Protein AF-A0A7C7BT05-F1 (afdb_monomer)

Sequence (181 aa):
MKNKDEILTQKKILQKQLEDNKLAQQMVDGDVEGARSEIKASLEADYTAKVAELQTKLDNNVLAGDNDYTDRVLDTYLNDLRVKSTYQTDLKASLKHRSTIVRAEDGTKSLLIDGKPATEHFTSWSNSEVAKDYVVAPSSSGGGGQGSGGTGGGDANFEKLNSLTGIAQLDYAYEMKKNQK

Mean predicted aligned error: 13.5 Å

Solvent-accessible surface area (backbone atoms only — not comparable to full-atom values): 10630 Å² total; per-residue (Å²): 130,84,54,72,67,58,54,54,51,50,52,54,52,52,53,50,54,49,52,56,50,51,52,52,51,53,52,51,52,50,55,52,50,50,53,51,51,51,52,50,52,52,50,54,51,52,51,53,52,49,52,54,52,50,50,53,52,49,52,52,50,51,52,51,53,50,53,51,52,51,50,52,53,50,52,50,54,43,55,68,58,37,42,37,73,91,47,44,64,62,51,48,53,56,48,57,76,47,45,46,80,47,73,48,96,87,68,50,76,44,53,23,40,82,87,32,51,45,69,57,42,49,56,57,42,63,72,33,78,73,34,59,81,45,34,57,73,78,84,80,84,74,83,82,92,78,95,70,94,70,84,85,64,76,88,63,70,58,74,71,60,71,52,54,64,59,60,56,51,48,53,57,60,50,56,59,59,63,79,72,114

Secondary structure (DSSP, 8-state):
---HHHHHHHHHHHHHHHHHHHHHHHHHHHHHHHHHHHHHHHHHHHHHHHHHHHHHHHHHHHHHHHHHHHHHHHHHHHHHTTB-HHHHHHHHHHHHHTEEEEE-TTS-EEEEETTEEHHHHHHHHHTSTTHHHHBPPP---S---------------GGGTS-THHHHHHHHHHHHHHTT-

pLDDT: mean 80.59, std 20.07, range [34.5, 96.56]

Radius of gyration: 37.85 Å; Cα contacts (8 Å, |Δi|>4): 73; chains: 1; bounding box: 83×30×122 Å

Structure (mmCIF, N/CA/C/O backbone):
data_AF-A0A7C7BT05-F1
#
_entry.id   AF-A0A7C7BT05-F1
#
loop_
_atom_site.group_PDB
_atom_site.id
_atom_site.type_symbol
_atom_site.label_atom_id
_atom_site.label_alt_id
_atom_site.label_comp_id
_atom_site.label_asym_id
_atom_site.label_entity_id
_atom_site.label_seq_id
_atom_site.pdbx_PDB_ins_code
_atom_site.Cartn_x
_atom_site.Cartn_y
_atom_site.Cartn_z
_atom_site.occupancy
_atom_site.B_iso_or_equiv
_atom_site.auth_seq_id
_atom_site.auth_comp_id
_atom_site.auth_asym_id
_atom_site.auth_atom_id
_atom_site.pdbx_PDB_model_num
ATOM 1 N N . MET A 1 1 ? -35.40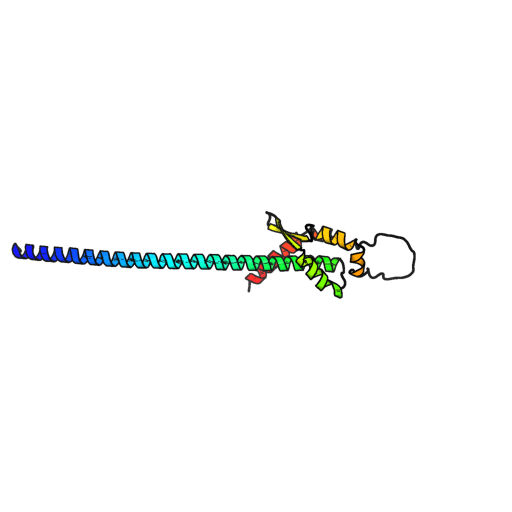4 -5.461 80.756 1.00 59.94 1 MET A N 1
ATOM 2 C CA . MET A 1 1 ? -36.059 -5.875 79.493 1.00 59.94 1 MET A CA 1
ATOM 3 C C . MET A 1 1 ? -36.590 -4.616 78.826 1.00 59.94 1 MET A C 1
ATOM 5 O O . MET A 1 1 ? -37.238 -3.849 79.523 1.00 59.94 1 MET A O 1
ATOM 9 N N . LYS A 1 2 ? -36.268 -4.358 77.549 1.00 66.50 2 LYS A N 1
ATOM 10 C CA . LYS A 1 2 ? -36.845 -3.216 76.808 1.00 66.50 2 LYS A CA 1
ATOM 11 C C . LYS A 1 2 ? -38.370 -3.355 76.755 1.00 66.50 2 LYS A C 1
ATOM 13 O O . LYS A 1 2 ? -38.859 -4.478 76.613 1.00 66.50 2 LYS A O 1
ATOM 18 N N . ASN A 1 3 ? -39.104 -2.249 76.871 1.00 85.62 3 ASN A N 1
ATOM 19 C CA . ASN A 1 3 ? -40.566 -2.283 76.782 1.00 85.62 3 ASN A CA 1
ATOM 20 C C . ASN A 1 3 ? -40.989 -2.564 75.323 1.00 85.62 3 ASN A C 1
ATOM 22 O O . ASN A 1 3 ? -40.295 -2.197 74.374 1.00 85.62 3 ASN A O 1
ATOM 26 N N . LYS A 1 4 ? -42.129 -3.229 75.128 1.00 88.31 4 LYS A N 1
ATOM 27 C CA . LYS A 1 4 ? -42.678 -3.625 73.822 1.00 88.31 4 LYS A CA 1
ATOM 28 C C . LYS A 1 4 ? -42.779 -2.446 72.842 1.00 88.31 4 LYS A C 1
ATOM 30 O O . LYS A 1 4 ? -42.509 -2.618 71.653 1.00 88.31 4 LYS A O 1
ATOM 35 N N . ASP A 1 5 ? -43.086 -1.255 73.346 1.00 90.44 5 ASP A N 1
ATOM 36 C CA . ASP A 1 5 ? -43.203 -0.035 72.540 1.00 90.44 5 ASP A CA 1
ATOM 37 C C . ASP A 1 5 ? -41.847 0.474 72.024 1.00 90.44 5 ASP A C 1
ATOM 39 O O . ASP A 1 5 ? -41.744 0.938 70.884 1.00 90.44 5 ASP A O 1
ATOM 43 N N . GLU A 1 6 ? -40.771 0.313 72.799 1.00 90.19 6 GLU A N 1
ATOM 44 C CA . GLU A 1 6 ? -39.408 0.640 72.357 1.00 90.19 6 GLU A CA 1
ATOM 45 C C . GLU A 1 6 ? -38.940 -0.320 71.263 1.00 90.19 6 GLU A C 1
ATOM 47 O O . GLU A 1 6 ? -38.308 0.099 70.293 1.00 90.19 6 GLU A O 1
ATOM 52 N N . ILE A 1 7 ? -39.283 -1.607 71.394 1.00 92.19 7 ILE A N 1
ATOM 53 C CA . ILE A 1 7 ? -38.982 -2.632 70.386 1.00 92.19 7 ILE A CA 1
ATOM 54 C C . ILE A 1 7 ? -39.725 -2.320 69.083 1.00 92.19 7 ILE A C 1
ATOM 56 O O . ILE A 1 7 ? -39.136 -2.384 68.003 1.00 92.19 7 ILE A O 1
ATOM 60 N N . LEU A 1 8 ? -41.003 -1.938 69.166 1.00 93.12 8 LEU A N 1
ATOM 61 C CA . LEU A 1 8 ? -41.793 -1.566 67.993 1.00 93.12 8 LEU A CA 1
ATOM 62 C C . LEU A 1 8 ? -41.249 -0.301 67.315 1.00 93.12 8 LEU A C 1
ATOM 64 O O . LEU A 1 8 ? -41.193 -0.234 66.086 1.00 93.12 8 LEU A O 1
ATOM 68 N N . THR A 1 9 ? -40.810 0.677 68.105 1.00 94.19 9 THR A N 1
ATOM 69 C CA . THR A 1 9 ? -40.203 1.916 67.600 1.00 94.19 9 THR A CA 1
ATOM 70 C C . THR A 1 9 ? -38.870 1.636 66.903 1.00 94.19 9 THR A C 1
ATOM 72 O O . THR A 1 9 ? -38.674 2.064 65.767 1.00 94.19 9 THR A O 1
ATOM 75 N N . GLN A 1 10 ? -37.991 0.837 67.516 1.00 93.88 10 GLN A N 1
ATOM 76 C CA . GLN A 1 10 ? -36.726 0.407 66.904 1.00 93.88 10 GLN A CA 1
ATOM 77 C C . GLN A 1 10 ? -36.959 -0.372 65.607 1.00 93.88 10 GLN A C 1
ATOM 79 O O . GLN A 1 10 ? -36.278 -0.120 64.616 1.00 93.88 10 GLN A O 1
ATOM 84 N N . LYS A 1 11 ? -37.963 -1.258 65.569 1.00 95.00 11 LYS A N 1
ATOM 85 C CA . LYS A 1 11 ? -38.325 -1.996 64.352 1.00 95.00 11 LYS A CA 1
ATOM 86 C C . LYS A 1 11 ? -38.710 -1.057 63.207 1.00 95.00 11 LYS A C 1
ATOM 88 O O . LYS A 1 11 ? -38.239 -1.258 62.094 1.00 95.00 11 LYS A O 1
ATOM 93 N N . LYS A 1 12 ? -39.525 -0.029 63.467 1.00 95.44 12 LYS A N 1
ATOM 94 C CA . LYS A 1 12 ? -39.922 0.953 62.442 1.00 95.44 12 LYS A CA 1
ATOM 95 C C . LYS A 1 12 ? -38.733 1.769 61.930 1.00 95.44 12 LYS A C 1
ATOM 97 O O . LYS A 1 12 ? -38.631 1.993 60.729 1.00 95.44 12 LYS A O 1
ATOM 102 N N . ILE A 1 13 ? -37.828 2.177 62.823 1.00 95.62 13 ILE A N 1
ATOM 103 C CA . ILE A 1 13 ? -36.604 2.904 62.448 1.00 95.62 13 ILE A CA 1
ATOM 104 C C . ILE A 1 13 ? -35.718 2.030 61.557 1.00 95.62 13 ILE A C 1
ATOM 106 O O . ILE A 1 13 ? -35.318 2.471 60.485 1.00 95.62 13 ILE A O 1
ATOM 110 N N . LEU A 1 14 ? -35.473 0.780 61.959 1.00 94.69 14 LEU A N 1
ATOM 111 C CA . LEU A 1 14 ? -34.662 -0.162 61.185 1.00 94.69 14 LEU A CA 1
ATOM 112 C C . LEU A 1 14 ? -35.288 -0.481 59.823 1.00 94.69 14 LEU A C 1
ATOM 114 O O . LEU A 1 14 ? -34.574 -0.563 58.831 1.00 94.69 14 LEU A O 1
ATOM 118 N N . GLN A 1 15 ? -36.615 -0.627 59.751 1.00 94.88 15 GLN A N 1
ATOM 119 C CA . GLN A 1 15 ? -37.319 -0.818 58.480 1.00 94.88 15 GLN A CA 1
ATOM 120 C C . GLN A 1 15 ? -37.147 0.383 57.552 1.00 94.88 15 GLN A C 1
ATOM 122 O O . GLN A 1 15 ? -36.868 0.195 56.375 1.00 94.88 15 GLN A O 1
ATOM 127 N N . LYS A 1 16 ? -37.258 1.608 58.076 1.00 94.88 16 LYS A N 1
ATOM 128 C CA . LYS A 1 16 ? -37.025 2.815 57.280 1.00 94.88 16 LYS A CA 1
ATOM 129 C C . LYS A 1 16 ? -35.577 2.891 56.782 1.00 94.88 16 LYS A C 1
ATOM 131 O O . LYS A 1 16 ? -35.358 3.097 55.598 1.00 94.88 16 LYS A O 1
ATOM 136 N N . GLN A 1 17 ? -34.605 2.652 57.665 1.00 94.19 17 GLN A N 1
ATOM 137 C CA . GLN A 1 17 ? -33.183 2.629 57.302 1.00 94.19 17 GLN A CA 1
ATOM 138 C C . GLN A 1 17 ? -32.869 1.577 56.233 1.00 94.19 17 GLN A C 1
ATOM 140 O O . GLN A 1 17 ? -32.034 1.819 55.367 1.00 94.19 17 GLN A O 1
ATOM 145 N N . LEU A 1 18 ? -33.535 0.419 56.280 1.00 94.12 18 LEU A N 1
ATOM 146 C CA . LEU A 1 18 ? -33.381 -0.617 55.264 1.00 94.12 18 LEU A CA 1
ATOM 147 C C . LEU A 1 18 ? -33.827 -0.117 53.884 1.00 94.12 18 LEU A C 1
ATOM 149 O O . LEU A 1 18 ? -33.103 -0.329 52.914 1.00 94.12 18 LEU A O 1
ATOM 153 N N . GLU A 1 19 ? -34.971 0.567 53.795 1.00 94.44 19 GLU A N 1
ATOM 154 C CA . GLU A 1 19 ? -35.489 1.013 52.496 1.00 94.44 19 GLU A CA 1
ATOM 155 C C . GLU A 1 19 ? -34.739 2.227 51.954 1.00 94.44 19 GLU A C 1
ATOM 157 O O . GLU A 1 19 ? -34.459 2.269 50.757 1.00 94.44 19 GLU A O 1
ATOM 162 N N . ASP A 1 20 ? -34.317 3.144 52.828 1.00 92.69 20 ASP A N 1
ATOM 163 C CA . ASP A 1 20 ? -33.440 4.256 52.452 1.00 92.69 20 ASP A CA 1
ATOM 164 C C . ASP A 1 20 ? -32.097 3.723 51.899 1.00 92.69 20 ASP A C 1
ATOM 166 O O . ASP A 1 20 ? -31.622 4.186 50.861 1.00 92.69 20 ASP A O 1
ATOM 170 N N . ASN A 1 21 ? -31.521 2.684 52.521 1.00 91.81 21 ASN A N 1
ATOM 171 C CA . ASN A 1 21 ? -30.300 2.036 52.026 1.00 91.81 21 ASN A CA 1
ATOM 172 C C . ASN A 1 21 ? -30.507 1.306 50.692 1.00 91.81 21 ASN A C 1
ATOM 174 O O . ASN A 1 21 ? -29.628 1.361 49.834 1.00 91.81 21 ASN A O 1
ATOM 178 N N . LYS A 1 22 ? -31.647 0.631 50.485 1.00 93.62 22 LYS A N 1
ATOM 179 C CA . LYS A 1 22 ? -31.949 -0.006 49.190 1.00 93.62 22 LYS A CA 1
ATOM 180 C C . LYS A 1 22 ? -32.067 1.025 48.072 1.00 93.62 22 LYS A C 1
ATOM 182 O O . LYS A 1 22 ? -31.551 0.785 46.986 1.00 93.62 22 LYS A O 1
ATOM 187 N N . LEU A 1 23 ? -32.724 2.155 48.337 1.00 90.25 23 LEU A N 1
ATOM 188 C CA . LEU A 1 23 ? -32.858 3.233 47.361 1.00 90.25 23 LEU A CA 1
ATOM 189 C C . LEU A 1 23 ? -31.489 3.833 47.016 1.00 90.25 23 LEU A C 1
ATOM 191 O O . LEU A 1 23 ? -31.173 3.996 45.841 1.00 90.25 23 LEU A O 1
ATOM 195 N N . ALA A 1 24 ? -30.652 4.090 48.026 1.00 89.31 24 ALA A N 1
ATOM 196 C CA . ALA A 1 24 ? -29.288 4.568 47.815 1.00 89.31 24 ALA A CA 1
ATOM 197 C C . ALA A 1 24 ? -28.449 3.576 46.988 1.00 89.31 24 ALA A C 1
ATOM 199 O O . ALA A 1 24 ? -27.753 3.992 46.066 1.00 89.31 24 ALA A O 1
ATOM 200 N N . GLN A 1 25 ? -28.557 2.270 47.260 1.00 88.44 25 GLN A N 1
ATOM 201 C CA . GLN A 1 25 ? -27.865 1.231 46.491 1.00 88.44 25 GLN A CA 1
ATOM 202 C C . GLN A 1 25 ? -28.314 1.213 45.022 1.00 88.44 25 GLN A C 1
ATOM 204 O O . GLN A 1 25 ? -27.475 1.175 44.132 1.00 88.44 25 GLN A O 1
ATOM 209 N N . GLN A 1 26 ? -29.622 1.312 44.759 1.00 88.38 26 GLN A N 1
ATOM 210 C CA . GLN A 1 26 ? -30.161 1.355 43.394 1.00 88.38 26 GLN A CA 1
ATOM 211 C C . GLN A 1 26 ? -29.675 2.573 42.602 1.00 88.38 26 GLN A C 1
ATOM 213 O O . GLN A 1 26 ? -29.395 2.452 41.411 1.00 88.38 26 GLN A O 1
ATOM 218 N N . MET A 1 27 ? -29.568 3.738 43.249 1.00 86.44 27 MET A N 1
ATOM 219 C CA . MET A 1 27 ? -29.021 4.939 42.612 1.00 86.44 27 MET A CA 1
ATOM 220 C C . MET A 1 27 ? -27.540 4.759 42.262 1.00 86.44 27 MET A C 1
ATOM 222 O O . MET A 1 27 ? -27.148 5.026 41.131 1.00 86.44 27 MET A O 1
ATOM 226 N N . VAL A 1 28 ? -26.743 4.234 43.200 1.00 89.94 28 VAL A N 1
ATOM 227 C CA . VAL A 1 28 ? -25.315 3.955 42.974 1.00 89.94 28 VAL A CA 1
ATOM 228 C C . VAL A 1 28 ? -25.117 2.952 41.837 1.00 89.94 28 VAL A C 1
ATOM 230 O O . VAL A 1 28 ? -24.275 3.174 40.971 1.00 89.94 28 VAL A O 1
ATOM 233 N N . ASP A 1 29 ? -25.894 1.870 41.805 1.00 90.06 29 ASP A N 1
ATOM 234 C CA . ASP A 1 29 ? -25.789 0.855 40.753 1.00 90.06 29 ASP A CA 1
ATOM 235 C C . ASP A 1 29 ? -26.142 1.442 39.370 1.00 90.06 29 ASP A C 1
ATOM 237 O O . ASP A 1 29 ? -25.480 1.130 38.379 1.00 90.06 29 ASP A O 1
ATOM 241 N N . GLY A 1 30 ? -27.134 2.340 39.305 1.00 90.19 30 GLY A N 1
ATOM 242 C CA . GLY A 1 30 ? -27.495 3.067 38.086 1.00 90.19 30 GLY A CA 1
ATOM 243 C C . GLY A 1 30 ? -26.383 3.991 37.580 1.00 90.19 30 GLY A C 1
ATOM 244 O O . GLY A 1 30 ? -26.050 3.952 36.395 1.00 90.19 30 GLY A O 1
ATOM 245 N N . ASP A 1 31 ? -25.766 4.769 38.473 1.00 91.75 31 ASP A N 1
ATOM 246 C CA . ASP A 1 31 ? -24.648 5.660 38.131 1.00 91.75 31 ASP A CA 1
ATOM 247 C C . ASP A 1 31 ? -23.421 4.866 37.650 1.00 91.75 31 ASP A C 1
ATOM 249 O O . ASP A 1 31 ? -22.759 5.244 36.679 1.00 91.75 31 ASP A O 1
ATOM 253 N N . VAL A 1 32 ? -23.133 3.728 38.294 1.00 91.06 32 VAL A N 1
ATOM 254 C CA . VAL A 1 32 ? -22.039 2.829 37.896 1.00 91.06 32 VAL A CA 1
ATOM 255 C C . VAL A 1 32 ? -22.290 2.235 36.513 1.00 91.06 32 VAL A C 1
ATOM 257 O O . VAL A 1 32 ? -21.359 2.167 35.708 1.00 91.06 32 VAL A O 1
ATOM 260 N N . GLU A 1 33 ? -23.517 1.807 36.216 1.00 92.88 33 GLU A N 1
ATOM 261 C CA . GLU A 1 33 ? -23.851 1.244 34.907 1.00 92.88 33 GLU A CA 1
ATOM 262 C C . GLU A 1 33 ? -23.799 2.310 33.801 1.00 92.88 33 GLU A C 1
ATOM 264 O O . GLU A 1 33 ? -23.263 2.051 32.722 1.00 92.88 33 GLU A O 1
ATOM 269 N N . GLY A 1 34 ? -24.252 3.536 34.090 1.00 92.00 34 GLY A N 1
ATOM 270 C CA . GLY A 1 34 ? -24.102 4.685 33.194 1.00 92.00 34 GLY A CA 1
ATOM 271 C C . GLY A 1 34 ? -22.635 4.967 32.862 1.00 92.00 34 GLY A C 1
ATOM 272 O O . GLY A 1 34 ? -22.251 4.958 31.690 1.00 92.00 34 GLY A O 1
ATOM 273 N N . ALA A 1 35 ? -21.786 5.095 33.886 1.00 91.88 35 ALA A N 1
ATOM 274 C CA . ALA A 1 35 ? -20.351 5.312 33.709 1.00 91.88 35 ALA A CA 1
ATOM 275 C C . ALA A 1 35 ? -19.670 4.162 32.941 1.00 91.88 35 ALA A C 1
ATOM 277 O O . ALA A 1 35 ? -18.810 4.398 32.091 1.00 91.88 35 ALA A O 1
ATOM 278 N N . ARG A 1 36 ? -20.065 2.904 33.190 1.00 91.38 36 ARG A N 1
ATOM 279 C CA . ARG A 1 36 ? -19.568 1.739 32.435 1.00 91.38 36 ARG A CA 1
ATOM 280 C C . ARG A 1 36 ? -19.953 1.806 30.962 1.00 91.38 36 ARG A C 1
ATOM 282 O O . ARG A 1 36 ? -19.110 1.521 30.110 1.00 91.38 36 ARG A O 1
ATOM 289 N N . SER A 1 37 ? -21.195 2.179 30.662 1.00 93.69 37 SER A N 1
ATOM 290 C CA . SER A 1 37 ? -21.673 2.334 29.288 1.00 93.69 37 SER A CA 1
ATOM 291 C C . SER A 1 37 ? -20.908 3.436 28.550 1.00 93.69 37 SER A C 1
ATOM 293 O O . SER A 1 37 ? -20.492 3.230 27.411 1.00 93.69 37 SER A O 1
ATOM 295 N N . GLU A 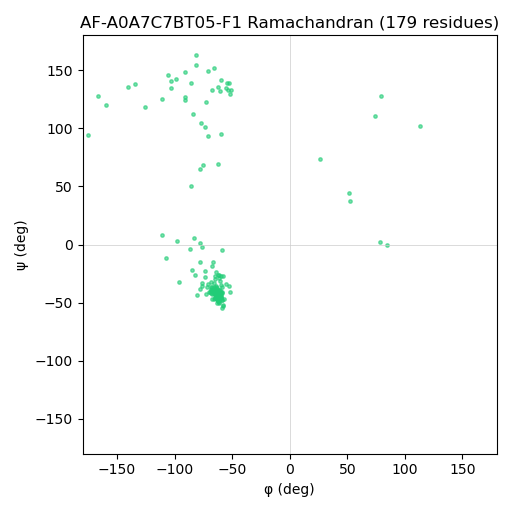1 38 ? -20.669 4.578 29.197 1.00 94.50 38 GLU A N 1
ATOM 296 C CA . GLU A 1 38 ? -19.901 5.690 28.623 1.00 94.50 38 GLU A CA 1
ATOM 297 C C . GLU A 1 38 ? -18.439 5.313 28.362 1.00 94.50 38 GLU A C 1
ATOM 299 O O . GLU A 1 38 ? -17.931 5.543 27.264 1.00 94.50 38 GLU A O 1
ATOM 304 N N . ILE A 1 39 ? -17.774 4.663 29.326 1.00 93.56 39 ILE A N 1
ATOM 305 C CA . ILE A 1 39 ? -16.397 4.175 29.160 1.00 93.56 39 ILE A CA 1
ATOM 306 C C . ILE A 1 39 ? -16.317 3.185 27.998 1.00 93.56 39 ILE A C 1
ATOM 308 O O . ILE A 1 39 ? -15.402 3.269 27.181 1.00 93.56 39 ILE A O 1
ATOM 312 N N . LYS A 1 40 ? -17.274 2.256 27.900 1.00 94.69 40 LYS A N 1
ATOM 313 C CA . LYS A 1 40 ? -17.308 1.277 26.812 1.00 94.69 40 LYS A CA 1
ATOM 314 C C . LYS A 1 40 ? -17.481 1.957 25.453 1.00 94.69 40 LYS A C 1
ATOM 316 O O . LYS A 1 40 ? -16.727 1.649 24.534 1.00 94.69 40 LYS A O 1
ATOM 321 N N . ALA A 1 41 ? -18.417 2.898 25.338 1.00 94.31 41 ALA A N 1
ATOM 322 C CA . ALA A 1 41 ? -18.644 3.640 24.101 1.00 94.31 41 ALA A CA 1
ATOM 323 C C . ALA A 1 41 ? -17.414 4.470 23.694 1.00 94.31 41 ALA A C 1
ATOM 325 O O . ALA A 1 41 ? -17.020 4.451 22.529 1.00 94.31 41 ALA A O 1
ATOM 326 N N . SER A 1 42 ? -16.771 5.145 24.653 1.00 93.19 42 SER A N 1
ATOM 327 C CA . SER A 1 42 ? -15.524 5.882 24.411 1.00 93.19 42 SER A CA 1
ATOM 328 C C . SER A 1 42 ? -14.412 4.954 23.927 1.00 93.19 42 SER A C 1
ATOM 330 O O . SER A 1 42 ? -13.728 5.265 22.957 1.00 93.19 42 SER A O 1
ATOM 332 N N . LEU A 1 43 ? -14.253 3.796 24.568 1.00 94.38 43 LEU A N 1
ATOM 333 C CA . LEU A 1 43 ? -13.216 2.832 24.222 1.00 94.38 43 LEU A CA 1
ATOM 334 C C . LEU A 1 43 ? -13.426 2.250 22.814 1.00 94.38 43 LEU A C 1
ATOM 336 O O . LEU A 1 43 ? -12.476 2.131 22.043 1.00 94.38 43 LEU A O 1
ATOM 340 N N . GLU A 1 44 ? -14.665 1.911 22.451 1.00 94.75 44 GLU A N 1
ATOM 341 C CA . GLU A 1 44 ? -15.012 1.425 21.109 1.00 94.75 44 GLU A CA 1
ATOM 342 C C . GLU A 1 44 ? -14.768 2.490 20.028 1.00 94.75 44 GLU A C 1
ATOM 344 O O . GLU A 1 44 ? -14.240 2.172 18.954 1.00 94.75 44 GLU A O 1
ATOM 349 N N . ALA A 1 45 ? -15.092 3.754 20.315 1.00 94.56 45 ALA A N 1
ATOM 350 C CA . ALA A 1 45 ? -14.811 4.872 19.420 1.00 94.56 45 ALA A CA 1
ATOM 351 C C . ALA A 1 45 ? -13.298 5.059 19.206 1.00 94.56 45 ALA A C 1
ATOM 353 O O . ALA A 1 45 ? -12.851 5.156 18.059 1.00 94.56 45 ALA A O 1
ATOM 354 N N . ASP A 1 46 ? -12.507 5.022 20.281 1.00 94.06 46 ASP A N 1
ATOM 355 C CA . ASP A 1 46 ? -11.049 5.155 20.227 1.00 94.06 46 ASP A CA 1
ATOM 356 C C . ASP A 1 46 ? -10.396 4.019 19.430 1.00 94.06 46 ASP A C 1
ATOM 358 O O . ASP A 1 46 ? -9.543 4.265 18.571 1.00 94.06 46 ASP A O 1
ATOM 362 N N . TYR A 1 47 ? -10.819 2.768 19.649 1.00 94.00 47 TYR A N 1
ATOM 363 C CA . TYR A 1 47 ? -10.311 1.630 18.877 1.00 94.00 47 TYR A CA 1
ATOM 364 C C . TYR A 1 47 ? -10.663 1.739 17.397 1.00 94.00 47 TYR A C 1
ATOM 366 O O . TYR A 1 47 ? -9.804 1.506 16.544 1.00 94.00 47 TYR A O 1
ATOM 374 N N . THR A 1 48 ? -11.896 2.131 17.082 1.00 95.19 48 THR A N 1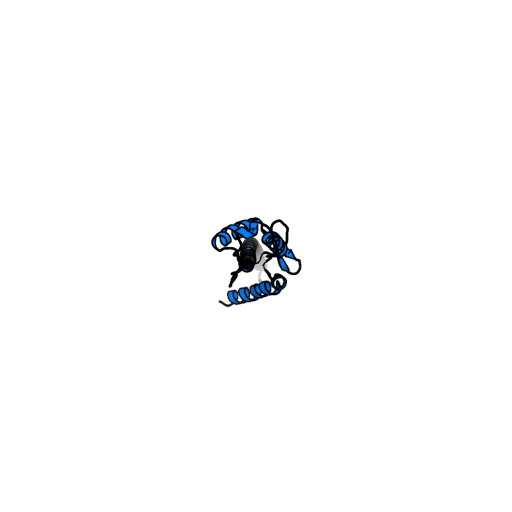
ATOM 375 C CA . THR A 1 48 ? -12.342 2.301 15.694 1.00 95.19 48 THR A CA 1
ATOM 376 C C . THR A 1 48 ? -11.525 3.384 14.990 1.00 95.19 48 THR A C 1
ATOM 378 O O . THR A 1 48 ? -11.016 3.162 13.888 1.00 95.19 48 THR A O 1
ATOM 381 N N . ALA A 1 49 ? -11.319 4.526 15.651 1.00 95.19 49 ALA A N 1
ATOM 382 C CA . ALA A 1 49 ? -10.479 5.601 15.138 1.00 95.19 49 ALA A CA 1
ATOM 383 C C . ALA A 1 49 ? -9.029 5.136 14.937 1.00 95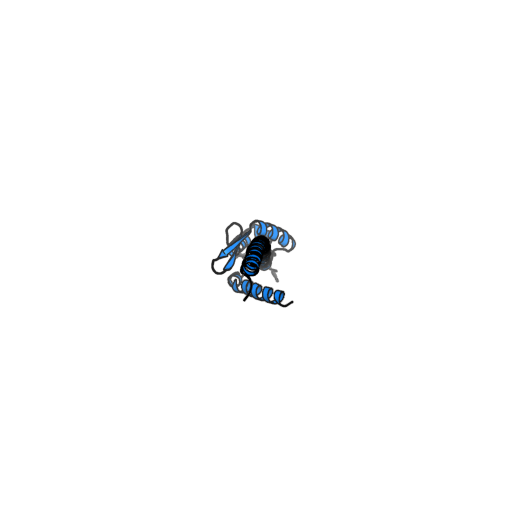.19 49 ALA A C 1
ATOM 385 O O . ALA A 1 49 ? -8.419 5.423 13.903 1.00 95.19 49 ALA A O 1
ATOM 386 N N . LYS A 1 50 ? -8.483 4.362 15.884 1.00 94.56 50 LYS A N 1
ATOM 387 C CA . LYS A 1 50 ? -7.102 3.884 15.800 1.00 94.56 50 LYS A CA 1
ATOM 388 C C . LYS A 1 50 ? -6.886 2.889 14.666 1.00 94.56 50 LYS A C 1
ATOM 390 O O . LYS A 1 50 ? -5.866 2.957 13.984 1.00 94.56 50 LYS A O 1
ATOM 395 N N . VAL A 1 51 ? -7.837 1.985 14.446 1.00 95.62 51 VAL A N 1
ATOM 396 C CA . VAL A 1 51 ? -7.803 1.027 13.333 1.00 95.62 51 VAL A CA 1
ATOM 397 C C . VAL A 1 51 ? -7.827 1.769 11.997 1.00 95.62 51 VAL A C 1
ATOM 399 O O . VAL A 1 51 ? -6.999 1.484 11.135 1.00 95.62 51 VAL A O 1
ATOM 402 N N . ALA A 1 52 ? -8.698 2.770 11.844 1.00 95.75 52 ALA A N 1
ATOM 403 C CA . ALA A 1 52 ? -8.764 3.582 10.628 1.00 95.75 52 ALA A CA 1
ATOM 404 C C . ALA A 1 52 ? -7.461 4.365 10.368 1.00 95.75 52 ALA A C 1
ATOM 406 O O . ALA A 1 52 ? -6.965 4.412 9.237 1.00 95.75 52 ALA A O 1
ATOM 407 N N . GLU A 1 53 ? -6.866 4.941 11.417 1.00 95.94 53 GLU A N 1
ATOM 408 C CA . GLU A 1 53 ? -5.571 5.625 11.337 1.00 95.94 53 GLU A CA 1
ATOM 409 C C . GLU A 1 53 ? -4.455 4.666 10.891 1.00 95.94 53 GLU A C 1
ATOM 411 O O . GLU A 1 53 ? -3.671 4.988 9.996 1.00 95.94 53 GLU A O 1
ATOM 416 N N . LEU A 1 54 ? -4.376 3.483 11.508 1.00 94.38 54 LEU A N 1
ATOM 417 C CA . LEU A 1 54 ? -3.357 2.484 11.191 1.00 94.38 54 LEU A CA 1
ATOM 418 C C . LEU A 1 54 ? -3.522 1.926 9.778 1.00 94.38 54 LEU A C 1
ATOM 420 O O . LEU A 1 54 ? -2.516 1.764 9.091 1.00 94.38 54 LEU A O 1
ATOM 424 N N . GLN A 1 55 ? -4.756 1.706 9.321 1.00 95.25 55 GLN A N 1
ATOM 425 C CA . GLN A 1 55 ? -5.027 1.289 7.948 1.00 95.25 55 GLN A CA 1
ATOM 426 C C . GLN A 1 55 ? -4.547 2.348 6.950 1.00 95.25 55 GLN A C 1
ATOM 428 O O . GLN A 1 55 ? -3.793 2.037 6.035 1.00 95.25 55 GLN A O 1
ATOM 433 N N . THR A 1 56 ? -4.869 3.620 7.196 1.00 95.81 56 THR A N 1
ATOM 434 C CA . THR A 1 56 ? -4.418 4.734 6.345 1.00 95.81 56 THR A CA 1
ATOM 435 C C . THR A 1 56 ? -2.890 4.827 6.298 1.00 95.81 56 THR A C 1
ATOM 437 O O . THR A 1 56 ? -2.294 5.042 5.243 1.00 95.81 56 THR A O 1
ATOM 440 N N . LYS A 1 57 ? -2.220 4.656 7.445 1.00 92.62 57 LYS A N 1
ATOM 441 C CA . LYS A 1 57 ? -0.751 4.636 7.518 1.00 92.62 57 LYS A CA 1
ATOM 442 C C . LYS A 1 57 ? -0.156 3.454 6.761 1.00 92.62 57 LYS A C 1
ATOM 444 O O . LYS A 1 57 ? 0.849 3.634 6.078 1.00 92.62 57 LYS A O 1
ATOM 449 N N . LEU A 1 58 ? -0.759 2.273 6.879 1.00 92.31 58 LEU A N 1
ATOM 450 C CA . LEU A 1 58 ? -0.334 1.084 6.152 1.00 92.31 58 LEU A CA 1
ATOM 451 C C . LEU A 1 58 ? -0.451 1.307 4.642 1.00 92.31 58 LEU A C 1
ATOM 453 O O . LEU A 1 58 ? 0.536 1.116 3.938 1.00 92.31 58 LEU A O 1
ATOM 457 N N . ASP A 1 59 ? -1.594 1.796 4.167 1.00 92.44 59 ASP A N 1
ATOM 458 C CA . ASP A 1 59 ? -1.837 2.050 2.744 1.00 92.44 59 ASP A CA 1
ATOM 459 C C . ASP A 1 59 ? -0.843 3.079 2.183 1.00 92.44 59 ASP A C 1
ATOM 461 O O . ASP A 1 59 ? -0.223 2.856 1.142 1.00 92.44 59 ASP A O 1
ATOM 465 N N . ASN A 1 60 ? -0.600 4.170 2.917 1.00 93.00 60 ASN A N 1
ATOM 466 C CA . ASN A 1 60 ? 0.387 5.182 2.534 1.00 93.00 60 ASN A CA 1
ATOM 467 C C . ASN A 1 60 ? 1.814 4.621 2.481 1.00 93.00 60 ASN A C 1
ATOM 469 O O . ASN A 1 60 ? 2.561 4.922 1.549 1.00 93.00 60 ASN A O 1
ATOM 473 N N . ASN A 1 61 ? 2.202 3.796 3.456 1.00 89.69 61 ASN A N 1
ATOM 474 C CA . ASN A 1 61 ? 3.521 3.164 3.473 1.00 89.69 61 ASN A CA 1
ATOM 475 C C . ASN A 1 61 ? 3.680 2.157 2.328 1.00 89.69 61 ASN A C 1
ATOM 477 O O . ASN A 1 61 ? 4.739 2.102 1.705 1.00 89.69 61 ASN A O 1
ATOM 481 N N . VAL A 1 62 ? 2.628 1.395 2.015 1.00 89.69 62 VAL A N 1
ATOM 482 C CA . VAL A 1 62 ? 2.610 0.461 0.885 1.00 89.69 62 VAL A CA 1
ATOM 483 C C . VAL A 1 62 ? 2.782 1.216 -0.433 1.00 89.69 62 VAL A C 1
ATOM 485 O O . VAL A 1 62 ? 3.655 0.856 -1.221 1.00 89.69 62 VAL A O 1
ATOM 488 N N . LEU A 1 63 ? 2.026 2.297 -0.646 1.00 90.12 63 LEU A N 1
ATOM 489 C CA . LEU A 1 63 ? 2.146 3.144 -1.837 1.00 90.12 63 LEU A CA 1
ATOM 490 C C . LEU A 1 63 ? 3.532 3.793 -1.954 1.00 90.12 63 LEU A C 1
ATOM 492 O O . LEU A 1 63 ? 4.103 3.844 -3.043 1.00 90.12 63 LEU A O 1
ATOM 496 N N . ALA A 1 64 ? 4.092 4.287 -0.848 1.00 89.56 64 ALA A N 1
ATOM 497 C CA . ALA A 1 64 ? 5.431 4.872 -0.837 1.00 89.56 64 ALA A CA 1
ATOM 498 C C . ALA A 1 64 ? 6.506 3.835 -1.197 1.00 89.56 64 ALA A C 1
ATOM 500 O O . ALA A 1 64 ? 7.340 4.096 -2.063 1.00 89.56 64 ALA A O 1
ATOM 501 N N . GLY A 1 65 ? 6.452 2.645 -0.589 1.00 89.44 65 GLY A N 1
ATOM 502 C CA . GLY A 1 65 ? 7.389 1.559 -0.878 1.00 89.44 65 GLY A CA 1
ATOM 503 C C . GLY A 1 65 ? 7.264 1.018 -2.305 1.00 89.44 65 GLY A C 1
ATOM 504 O O . GLY A 1 65 ? 8.255 0.628 -2.913 1.00 89.44 65 GLY A O 1
ATOM 505 N N . ASP A 1 66 ? 6.061 1.016 -2.870 1.00 91.88 66 ASP A N 1
ATOM 506 C CA . ASP A 1 66 ? 5.818 0.629 -4.259 1.00 91.88 66 ASP A CA 1
ATOM 507 C C . ASP A 1 66 ? 6.367 1.644 -5.265 1.00 91.88 66 ASP A C 1
ATOM 509 O O . ASP A 1 66 ? 6.971 1.266 -6.274 1.00 91.88 66 ASP A O 1
ATOM 513 N N . ASN A 1 67 ? 6.200 2.935 -4.978 1.00 92.19 67 ASN A N 1
ATOM 514 C CA . ASN A 1 67 ? 6.791 3.997 -5.782 1.00 92.19 67 ASN A CA 1
ATOM 515 C C . ASN A 1 67 ? 8.320 3.915 -5.776 1.00 92.19 67 ASN A C 1
ATOM 517 O O . ASN A 1 67 ? 8.924 3.974 -6.844 1.00 92.19 67 ASN A O 1
ATOM 521 N N . ASP A 1 68 ? 8.924 3.724 -4.602 1.00 92.31 68 ASP A N 1
ATOM 522 C CA . ASP A 1 68 ? 10.374 3.575 -4.457 1.00 92.31 68 ASP A CA 1
ATOM 523 C C . ASP A 1 68 ? 10.906 2.321 -5.171 1.00 92.31 68 ASP A C 1
ATOM 525 O O . ASP A 1 68 ? 11.883 2.394 -5.917 1.00 92.31 68 ASP A O 1
ATOM 529 N N . TYR A 1 69 ? 10.232 1.176 -5.014 1.00 92.25 69 TYR A N 1
ATOM 530 C CA . TYR A 1 69 ? 10.584 -0.052 -5.731 1.00 92.25 69 TYR A CA 1
ATOM 531 C C . TYR A 1 69 ? 10.531 0.149 -7.252 1.00 92.25 69 TYR A C 1
ATOM 533 O O . TYR A 1 69 ? 11.476 -0.202 -7.958 1.00 92.25 69 TYR A O 1
ATOM 541 N N . THR A 1 70 ? 9.453 0.755 -7.758 1.00 95.19 70 THR A N 1
ATOM 542 C CA . THR A 1 70 ? 9.305 1.060 -9.189 1.00 95.19 70 THR A CA 1
ATOM 543 C C . THR A 1 70 ? 10.429 1.969 -9.672 1.00 95.19 70 THR A C 1
ATOM 545 O O . THR A 1 70 ? 11.052 1.686 -10.694 1.00 95.19 70 THR A O 1
ATOM 548 N N . ASP A 1 71 ? 10.731 3.031 -8.922 1.00 95.19 71 ASP A N 1
ATOM 549 C CA . ASP A 1 71 ? 11.780 3.981 -9.277 1.00 95.19 71 ASP A CA 1
ATOM 550 C C . ASP A 1 71 ? 13.153 3.302 -9.343 1.00 95.19 71 ASP A C 1
ATOM 552 O O . ASP A 1 71 ? 13.855 3.484 -10.336 1.00 95.19 71 ASP A O 1
ATOM 556 N N . ARG A 1 72 ? 13.498 2.463 -8.357 1.00 93.44 72 ARG A N 1
ATOM 557 C CA . ARG A 1 72 ? 14.762 1.708 -8.336 1.00 93.44 72 ARG A CA 1
ATOM 558 C C . ARG A 1 72 ? 14.881 0.721 -9.490 1.00 93.44 72 ARG A C 1
ATOM 560 O O . ARG A 1 72 ? 15.946 0.629 -10.102 1.00 93.44 72 ARG A O 1
ATOM 567 N N . VAL A 1 73 ? 13.814 -0.017 -9.797 1.00 92.88 73 VAL A N 1
ATOM 568 C CA . VAL A 1 73 ? 13.814 -0.974 -10.912 1.00 92.88 73 VAL A CA 1
ATOM 569 C C . VAL A 1 73 ? 14.023 -0.234 -12.231 1.00 92.88 73 VAL A C 1
ATOM 571 O O . VAL A 1 73 ? 14.924 -0.592 -12.988 1.00 92.88 73 VAL A O 1
ATOM 574 N N . LEU A 1 74 ? 13.253 0.826 -12.489 1.00 95.38 74 LEU A N 1
ATOM 575 C CA . LEU A 1 74 ? 13.387 1.614 -13.714 1.00 95.38 74 LEU A CA 1
ATOM 576 C C . LEU A 1 74 ? 14.770 2.268 -13.823 1.00 95.38 74 LEU A C 1
ATOM 578 O O . LEU A 1 74 ? 15.388 2.173 -14.879 1.00 95.38 74 LEU A O 1
ATOM 582 N N . ASP A 1 75 ? 15.291 2.863 -12.746 1.00 94.50 75 ASP A N 1
ATOM 583 C CA . ASP A 1 75 ? 16.638 3.448 -12.739 1.00 94.50 75 ASP A CA 1
ATOM 584 C C . ASP A 1 75 ? 17.706 2.404 -13.065 1.00 94.50 75 ASP A C 1
ATOM 586 O O . ASP A 1 75 ? 18.621 2.684 -13.837 1.00 94.50 75 ASP A O 1
ATOM 590 N N . THR A 1 76 ? 17.581 1.194 -12.517 1.00 91.12 76 THR A N 1
ATOM 591 C CA . THR A 1 76 ? 18.517 0.096 -12.798 1.00 91.12 76 THR A CA 1
ATOM 592 C C . THR A 1 76 ? 18.540 -0.219 -14.293 1.00 91.12 76 THR A C 1
ATOM 594 O O . THR A 1 76 ? 19.589 -0.119 -14.924 1.00 91.12 76 THR A O 1
ATOM 597 N N . TYR A 1 77 ? 17.379 -0.496 -14.893 1.00 92.12 77 TYR A N 1
ATOM 598 C CA . TYR A 1 77 ? 17.294 -0.843 -16.314 1.00 92.12 77 TYR A CA 1
ATOM 599 C C . TYR A 1 77 ? 17.716 0.298 -17.247 1.00 92.12 77 TYR A C 1
ATOM 601 O O . TYR A 1 77 ? 18.421 0.064 -18.228 1.00 92.12 77 TYR A O 1
ATOM 609 N N . LEU A 1 78 ? 17.306 1.537 -16.960 1.00 93.31 78 LEU A N 1
ATOM 610 C CA . LEU A 1 78 ? 17.656 2.697 -17.785 1.00 93.31 78 LEU A CA 1
ATOM 611 C C . LEU A 1 78 ? 19.164 2.988 -17.749 1.00 93.31 78 LEU A C 1
ATOM 613 O O . LEU A 1 78 ? 19.739 3.368 -18.773 1.00 93.31 78 LEU A O 1
ATOM 617 N N . ASN A 1 79 ? 19.809 2.784 -16.597 1.00 90.75 79 ASN A N 1
ATOM 618 C CA . ASN A 1 79 ? 21.256 2.931 -16.458 1.00 90.75 79 ASN A CA 1
ATOM 619 C C . ASN A 1 79 ? 22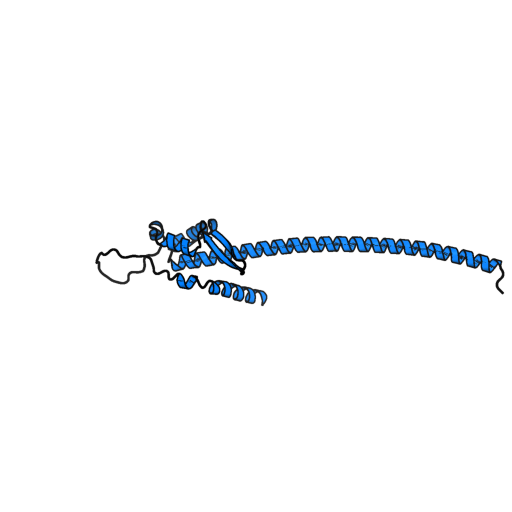.022 1.783 -17.123 1.00 90.75 79 ASN A C 1
ATOM 621 O O . ASN A 1 79 ? 22.989 2.049 -17.839 1.00 90.75 79 ASN A O 1
ATOM 625 N N . ASP A 1 80 ? 21.573 0.537 -16.957 1.00 88.62 80 ASP A N 1
ATOM 626 C CA . ASP A 1 80 ? 22.190 -0.634 -17.594 1.00 88.62 80 ASP A CA 1
ATOM 627 C C . ASP A 1 80 ? 22.129 -0.540 -19.123 1.00 88.62 80 ASP A C 1
ATOM 629 O O . ASP A 1 80 ? 23.111 -0.817 -19.813 1.00 88.62 80 ASP A O 1
ATOM 633 N N . LEU A 1 81 ? 21.008 -0.045 -19.657 1.00 89.75 81 LEU A N 1
ATOM 634 C CA . LEU A 1 81 ? 20.840 0.244 -21.082 1.00 89.75 81 LEU A CA 1
ATOM 635 C C . LEU A 1 81 ? 21.546 1.523 -21.536 1.00 89.75 81 LEU A C 1
ATOM 637 O O . LEU A 1 81 ? 21.505 1.841 -22.720 1.00 89.75 81 LEU A O 1
ATOM 641 N N . ARG A 1 82 ? 22.190 2.270 -20.631 1.00 91.69 82 ARG A N 1
ATOM 642 C CA . ARG A 1 82 ? 22.888 3.530 -20.930 1.00 91.69 82 ARG A CA 1
ATOM 643 C C . ARG A 1 82 ? 22.006 4.520 -21.691 1.00 91.69 82 ARG A C 1
ATOM 645 O O . ARG A 1 82 ? 22.445 5.147 -22.660 1.00 91.69 82 ARG A O 1
ATOM 652 N N . VAL A 1 83 ? 20.753 4.664 -21.263 1.00 92.06 83 VAL A N 1
ATOM 653 C CA . VAL A 1 83 ? 19.847 5.676 -21.814 1.00 92.06 83 VAL A CA 1
ATOM 654 C C . VAL A 1 83 ? 20.448 7.062 -21.579 1.00 92.06 83 VAL A C 1
ATOM 656 O O . VAL A 1 83 ? 20.889 7.372 -20.471 1.00 92.06 83 VAL A O 1
ATOM 659 N N . LYS A 1 84 ? 20.480 7.901 -22.620 1.00 92.44 84 LYS A N 1
ATOM 660 C CA . LYS A 1 84 ? 20.973 9.286 -22.564 1.00 92.44 84 LYS A CA 1
ATOM 661 C C . LYS A 1 84 ? 20.250 10.047 -21.451 1.00 92.44 84 LYS A C 1
ATOM 663 O O . LYS A 1 84 ? 19.021 10.034 -21.393 1.00 92.44 84 LYS A O 1
ATOM 668 N N . SER A 1 85 ? 20.997 10.771 -20.618 1.00 92.12 85 SER A N 1
ATOM 669 C CA . SER A 1 85 ? 20.454 11.503 -19.460 1.00 92.12 85 SER A CA 1
ATOM 670 C C . SER A 1 85 ? 19.327 12.476 -19.824 1.00 92.12 85 SER A C 1
ATOM 672 O O . SER A 1 85 ? 18.374 12.606 -19.063 1.00 92.12 85 SER A O 1
ATOM 674 N N . TH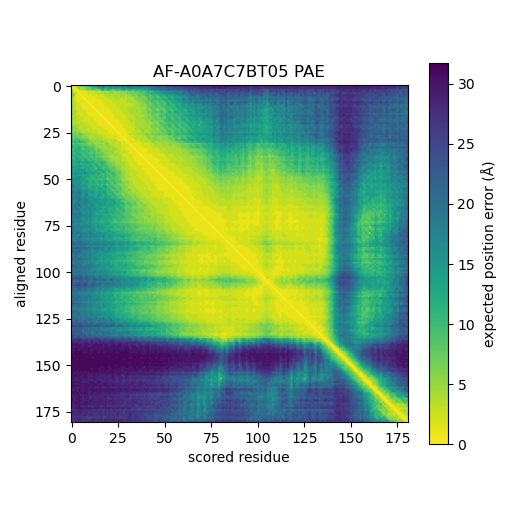R A 1 86 ? 19.381 13.091 -21.011 1.00 94.44 86 THR A N 1
ATOM 675 C CA . THR A 1 86 ? 18.329 13.980 -21.536 1.00 94.44 86 THR A CA 1
ATOM 676 C C . THR A 1 86 ? 16.961 13.303 -21.646 1.00 94.44 86 THR A C 1
ATOM 678 O O . THR A 1 86 ? 15.952 13.988 -21.553 1.00 94.44 86 THR A O 1
ATOM 681 N N . TYR A 1 87 ? 16.912 11.978 -21.816 1.00 94.19 87 TYR A N 1
ATOM 682 C CA . TYR A 1 87 ? 15.662 11.226 -21.957 1.00 94.19 87 TYR A CA 1
ATOM 683 C C . TYR A 1 87 ? 15.308 10.378 -20.735 1.00 94.19 87 TYR A C 1
ATOM 685 O O . TYR A 1 87 ? 14.189 9.876 -20.665 1.00 94.19 87 TYR A O 1
ATOM 693 N N . GLN A 1 88 ? 16.225 10.195 -19.779 1.00 92.25 88 GLN A N 1
ATOM 694 C CA . GLN A 1 88 ? 15.995 9.301 -18.640 1.00 92.25 88 GLN A CA 1
ATOM 695 C C . GLN A 1 88 ? 14.779 9.723 -17.809 1.00 92.25 88 GLN A C 1
ATOM 697 O O . GLN A 1 88 ? 13.937 8.881 -17.509 1.00 92.25 88 GLN A O 1
ATOM 702 N N . THR A 1 89 ? 14.652 11.012 -17.484 1.00 94.62 89 THR A N 1
ATOM 703 C CA . THR A 1 89 ? 13.540 11.527 -16.669 1.00 94.62 89 THR A CA 1
ATOM 704 C C . THR A 1 89 ? 12.186 11.293 -17.340 1.00 94.62 89 THR A C 1
ATOM 706 O O . THR A 1 89 ? 11.282 10.728 -16.723 1.00 94.62 89 THR A O 1
ATOM 709 N N . ASP A 1 90 ? 12.058 11.668 -18.614 1.00 94.62 90 ASP A N 1
ATOM 710 C CA . ASP A 1 90 ? 10.795 11.567 -19.353 1.00 94.62 90 ASP A CA 1
ATOM 711 C C . ASP A 1 90 ? 10.417 10.108 -19.627 1.00 94.62 90 ASP A C 1
ATOM 713 O O . ASP A 1 90 ? 9.259 9.710 -19.465 1.00 94.62 90 ASP A O 1
ATOM 717 N N . LEU A 1 91 ? 11.403 9.279 -19.988 1.00 94.50 91 LEU A N 1
ATOM 718 C CA . LEU A 1 91 ? 11.187 7.856 -20.221 1.00 94.50 91 LEU A CA 1
ATOM 719 C C . LEU A 1 91 ? 10.795 7.143 -18.922 1.00 94.50 91 L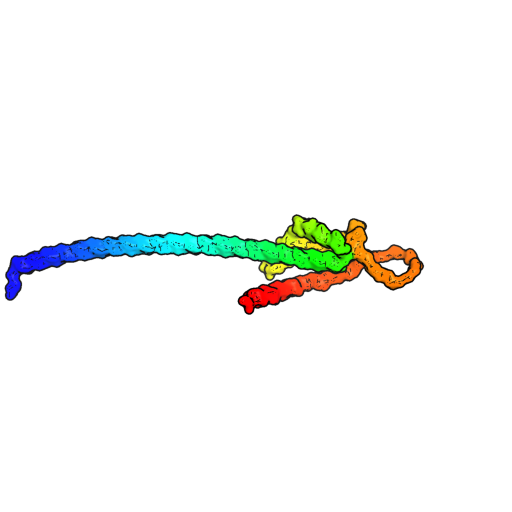EU A C 1
ATOM 721 O O . LEU A 1 91 ? 9.836 6.373 -18.924 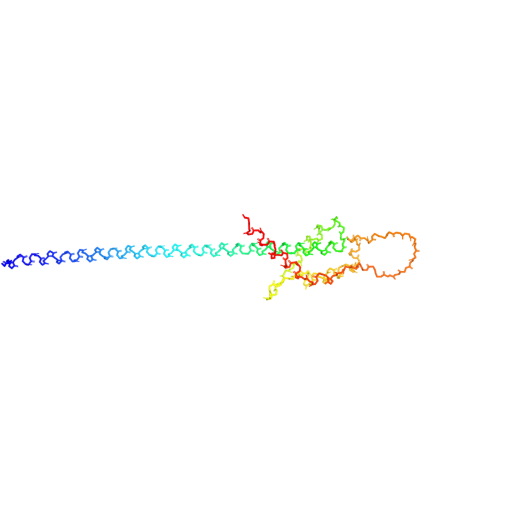1.00 94.50 91 LEU A O 1
ATOM 725 N N . LYS A 1 92 ? 11.457 7.448 -17.799 1.00 96.12 92 LYS A N 1
ATOM 726 C CA . LYS A 1 92 ? 11.090 6.917 -16.480 1.00 96.12 92 LYS A CA 1
ATOM 727 C C . LYS A 1 92 ? 9.660 7.294 -16.106 1.00 96.12 92 LYS A C 1
ATOM 729 O O . LYS A 1 92 ? 8.899 6.421 -15.701 1.00 96.12 92 LYS A O 1
ATOM 734 N N . ALA A 1 93 ? 9.275 8.561 -16.269 1.00 96.56 93 ALA A N 1
ATOM 735 C CA . ALA A 1 93 ? 7.923 9.021 -15.955 1.00 96.56 93 ALA A CA 1
ATOM 736 C C . ALA A 1 93 ? 6.858 8.294 -16.796 1.00 96.56 93 ALA A C 1
ATOM 738 O O . ALA A 1 93 ? 5.851 7.826 -16.260 1.00 96.56 93 ALA A O 1
ATOM 739 N N . SER A 1 94 ? 7.112 8.134 -18.098 1.00 96.06 94 SER A N 1
ATOM 740 C CA . SER A 1 94 ? 6.233 7.396 -19.012 1.00 96.06 94 SER A CA 1
ATOM 741 C C . SER A 1 94 ? 6.101 5.919 -18.628 1.00 96.06 94 SER A C 1
ATOM 743 O O . SER A 1 94 ? 4.991 5.389 -18.542 1.00 96.06 94 SER A O 1
ATOM 745 N N . LEU A 1 95 ? 7.221 5.253 -18.330 1.00 96.38 95 LEU A N 1
ATOM 746 C CA . LEU A 1 95 ? 7.228 3.848 -17.918 1.00 96.38 95 LEU A CA 1
ATOM 747 C C . LEU A 1 95 ? 6.537 3.654 -16.567 1.00 96.38 95 LEU A C 1
ATOM 749 O O . LEU A 1 95 ? 5.764 2.710 -16.415 1.00 96.38 95 LEU A O 1
ATOM 753 N N . LYS A 1 96 ? 6.735 4.569 -15.613 1.00 96.38 96 LYS A N 1
ATOM 754 C CA . LYS A 1 96 ? 6.072 4.538 -14.302 1.00 96.38 96 LYS A CA 1
ATOM 755 C C . LYS A 1 96 ? 4.551 4.585 -14.435 1.00 96.38 96 LYS A C 1
ATOM 757 O O . LYS A 1 96 ? 3.865 3.831 -13.757 1.00 96.38 96 LYS A O 1
ATOM 762 N N . HIS A 1 97 ? 4.022 5.399 -15.350 1.00 95.12 97 HIS A N 1
ATOM 763 C CA . HIS A 1 97 ? 2.579 5.470 -15.604 1.00 95.12 97 HIS A CA 1
ATOM 764 C C . HIS A 1 97 ? 1.991 4.165 -16.173 1.00 95.12 97 HIS A C 1
ATOM 766 O O . HIS A 1 97 ? 0.817 3.871 -15.969 1.00 95.12 97 HIS A O 1
ATOM 772 N N . ARG A 1 98 ? 2.811 3.370 -16.865 1.00 95.81 98 ARG A N 1
ATOM 773 C CA . ARG A 1 98 ? 2.434 2.088 -17.490 1.00 95.81 98 ARG A CA 1
ATOM 774 C C . ARG A 1 98 ? 2.807 0.872 -16.642 1.00 95.81 98 ARG A C 1
ATOM 776 O O . ARG A 1 98 ? 2.644 -0.266 -17.085 1.00 95.81 98 ARG A O 1
ATOM 783 N N . SER A 1 99 ? 3.353 1.115 -15.454 1.00 96.12 99 SER A N 1
ATOM 784 C CA . SER A 1 99 ? 3.869 0.078 -14.577 1.00 96.12 99 SER A CA 1
ATOM 785 C C . SER A 1 99 ? 2.804 -0.430 -13.610 1.00 96.12 99 SER A C 1
ATOM 787 O O . SER A 1 99 ? 1.928 0.306 -13.162 1.00 96.12 99 SER A O 1
ATOM 789 N N . THR A 1 100 ? 2.889 -1.703 -13.242 1.00 96.25 100 THR A N 1
ATOM 790 C CA . THR A 1 100 ? 2.063 -2.317 -12.198 1.00 96.25 100 THR A CA 1
ATOM 791 C C . THR A 1 100 ? 2.916 -3.271 -11.376 1.00 96.25 100 THR A C 1
ATOM 793 O O . THR A 1 100 ? 3.690 -4.047 -11.932 1.00 96.25 100 THR A O 1
ATOM 796 N N . ILE A 1 101 ? 2.775 -3.231 -10.051 1.00 94.12 101 ILE A N 1
ATOM 797 C CA . ILE A 1 101 ? 3.451 -4.174 -9.157 1.00 94.12 101 ILE A CA 1
ATOM 798 C C . ILE A 1 101 ? 2.549 -5.379 -8.923 1.00 94.12 101 ILE A C 1
ATOM 800 O O . ILE A 1 101 ? 1.411 -5.241 -8.474 1.00 94.12 101 ILE A O 1
ATOM 804 N N . VAL A 1 102 ? 3.094 -6.566 -9.167 1.00 92.31 102 VAL A N 1
ATOM 805 C CA . VAL A 1 102 ? 2.494 -7.842 -8.778 1.00 92.31 102 VAL A CA 1
ATOM 806 C C . VAL A 1 102 ? 3.232 -8.372 -7.557 1.00 92.31 102 VAL A C 1
ATOM 808 O O . VAL A 1 102 ? 4.462 -8.330 -7.496 1.00 92.31 102 VAL A O 1
ATOM 811 N N . ARG A 1 103 ? 2.470 -8.849 -6.572 1.00 89.19 103 ARG A N 1
ATOM 812 C CA . ARG A 1 103 ? 2.987 -9.482 -5.357 1.00 89.19 103 ARG A CA 1
ATOM 813 C C . ARG A 1 103 ? 2.637 -10.961 -5.393 1.00 89.19 103 ARG A C 1
ATOM 815 O O . ARG A 1 103 ? 1.467 -11.295 -5.557 1.00 89.19 103 ARG A O 1
ATOM 822 N N . ALA A 1 104 ? 3.639 -11.814 -5.255 1.00 83.94 104 ALA A N 1
ATOM 823 C CA . ALA A 1 104 ? 3.444 -13.243 -5.071 1.00 83.94 104 ALA A CA 1
ATOM 824 C C . ALA A 1 104 ? 3.126 -13.567 -3.599 1.00 83.94 104 ALA A C 1
ATOM 826 O O . ALA A 1 104 ? 3.348 -12.748 -2.704 1.00 83.94 104 ALA A O 1
ATOM 827 N N . GLU A 1 105 ? 2.594 -14.767 -3.352 1.00 83.62 105 GLU A N 1
ATOM 828 C CA . GLU A 1 105 ? 2.222 -15.237 -2.006 1.00 83.62 105 GLU A CA 1
ATOM 829 C C . GLU A 1 105 ? 3.421 -15.338 -1.051 1.00 83.62 105 GLU A C 1
ATOM 831 O O . GLU A 1 105 ? 3.266 -15.195 0.158 1.00 83.62 105 GLU A O 1
ATOM 836 N N . ASP A 1 106 ? 4.626 -15.528 -1.590 1.00 81.38 106 ASP A N 1
ATOM 837 C CA . ASP A 1 106 ? 5.887 -15.565 -0.842 1.00 81.38 106 ASP A CA 1
ATOM 838 C C . ASP A 1 106 ? 6.415 -14.166 -0.454 1.00 81.38 106 ASP A C 1
ATOM 840 O O . ASP A 1 106 ? 7.475 -14.044 0.159 1.00 81.38 106 ASP A O 1
ATOM 844 N N . GLY A 1 107 ? 5.681 -13.103 -0.802 1.00 77.94 107 GLY A N 1
ATOM 845 C CA . GLY A 1 107 ? 6.063 -11.714 -0.559 1.00 77.94 107 GLY A CA 1
ATOM 846 C C . GLY A 1 107 ? 6.979 -11.115 -1.628 1.00 77.94 107 GLY A C 1
ATOM 847 O O . GLY A 1 107 ? 7.318 -9.932 -1.537 1.00 77.94 107 GLY A O 1
ATOM 848 N N . THR A 1 108 ? 7.355 -11.874 -2.662 1.00 84.06 108 THR A N 1
ATOM 849 C CA . THR A 1 108 ? 8.173 -11.372 -3.769 1.00 84.06 108 THR A CA 1
ATOM 850 C C . THR A 1 108 ? 7.390 -10.347 -4.592 1.00 84.06 108 THR A C 1
ATOM 852 O O . THR A 1 108 ? 6.236 -10.568 -4.971 1.00 84.06 108 THR A O 1
ATOM 855 N N . LYS A 1 109 ? 8.027 -9.210 -4.900 1.00 88.62 109 LYS A N 1
ATOM 856 C CA . LYS A 1 109 ? 7.485 -8.171 -5.788 1.00 88.62 109 LYS A CA 1
ATOM 857 C C . LYS A 1 109 ? 8.060 -8.309 -7.195 1.00 88.62 109 LYS A C 1
ATOM 859 O O . LYS A 1 109 ? 9.243 -8.595 -7.361 1.00 88.62 109 LYS A O 1
ATOM 864 N N . SER A 1 110 ? 7.235 -8.061 -8.205 1.00 90.06 110 SER A N 1
ATOM 865 C CA . SER A 1 110 ? 7.641 -7.981 -9.610 1.00 90.06 110 SER A CA 1
ATOM 866 C C . SER A 1 110 ? 7.010 -6.766 -10.279 1.00 90.06 110 SER A C 1
ATOM 868 O O . SER A 1 110 ? 5.830 -6.483 -10.069 1.00 90.06 110 SER A O 1
ATOM 870 N N . LEU A 1 111 ? 7.790 -6.053 -11.095 1.00 94.19 111 LEU A N 1
ATOM 871 C CA . LEU A 1 111 ? 7.304 -4.937 -11.903 1.00 94.19 111 LEU A CA 1
ATOM 872 C C . LEU A 1 111 ? 6.866 -5.441 -13.282 1.00 94.19 111 LEU A C 1
ATOM 874 O O . LEU A 1 111 ? 7.665 -6.042 -14.005 1.00 94.19 111 LEU A O 1
ATOM 878 N N . LEU A 1 112 ? 5.617 -5.165 -13.652 1.00 96.25 112 LEU A N 1
ATOM 879 C CA . LEU A 1 112 ? 5.104 -5.339 -15.006 1.00 96.25 112 LEU A CA 1
ATOM 880 C C . LEU A 1 112 ? 5.012 -3.986 -15.711 1.00 96.25 112 LEU A C 1
ATOM 882 O O . LEU A 1 112 ? 4.585 -3.014 -15.097 1.00 96.25 112 LEU A O 1
ATOM 886 N N . ILE A 1 113 ? 5.349 -3.934 -16.996 1.00 96.19 113 ILE A N 1
ATOM 887 C CA . ILE A 1 113 ? 5.195 -2.769 -17.874 1.00 96.19 113 ILE A CA 1
ATOM 888 C C . ILE A 1 113 ? 4.397 -3.230 -19.094 1.00 96.19 113 ILE A C 1
ATOM 890 O O . ILE A 1 113 ? 4.814 -4.150 -19.800 1.00 96.19 113 ILE A O 1
ATOM 894 N N . ASP A 1 114 ? 3.219 -2.637 -19.304 1.00 95.00 114 ASP A N 1
ATOM 895 C CA . ASP A 1 114 ? 2.235 -3.082 -20.311 1.00 95.00 114 ASP A CA 1
ATOM 896 C C . ASP A 1 114 ? 1.878 -4.575 -20.206 1.00 95.00 114 ASP A C 1
ATOM 898 O O . ASP A 1 114 ? 1.734 -5.282 -21.204 1.00 95.00 114 ASP A O 1
ATOM 902 N N . GLY A 1 115 ? 1.787 -5.083 -18.976 1.00 93.31 115 GLY A N 1
ATOM 903 C CA . GLY A 1 115 ? 1.464 -6.486 -18.706 1.00 93.31 115 GLY A CA 1
ATOM 904 C C . GLY A 1 115 ? 2.620 -7.472 -18.899 1.00 93.31 115 GLY A C 1
ATOM 905 O O . GLY A 1 115 ? 2.420 -8.665 -18.688 1.00 93.31 115 GLY A O 1
ATOM 906 N N . LYS A 1 116 ? 3.826 -7.008 -19.250 1.00 93.56 116 LYS A N 1
ATOM 907 C CA . LYS A 1 116 ? 5.028 -7.849 -19.375 1.00 93.56 116 LYS A CA 1
ATOM 908 C C . LYS A 1 116 ? 5.995 -7.631 -18.217 1.00 93.56 116 LYS A C 1
ATOM 910 O O . LYS A 1 116 ? 6.120 -6.490 -17.776 1.00 93.56 116 LYS A O 1
ATOM 915 N N . PRO A 1 117 ? 6.735 -8.653 -17.752 1.00 94.62 117 PRO A N 1
ATOM 916 C CA . PRO A 1 117 ? 7.817 -8.453 -16.791 1.00 94.62 117 PRO A CA 1
ATOM 917 C C . PRO A 1 117 ? 8.800 -7.382 -17.270 1.00 94.62 117 PRO A C 1
ATOM 919 O O . PRO A 1 117 ? 9.153 -7.356 -18.449 1.00 94.62 117 PRO A O 1
ATOM 922 N N . ALA A 1 118 ? 9.271 -6.518 -16.365 1.00 91.25 118 ALA A N 1
ATOM 923 C CA . ALA A 1 118 ? 10.175 -5.419 -16.710 1.00 91.25 118 ALA A CA 1
ATOM 924 C C . ALA A 1 118 ? 11.400 -5.892 -17.515 1.00 91.25 118 ALA A C 1
ATOM 926 O O . ALA A 1 118 ? 11.752 -5.265 -18.510 1.00 91.25 118 ALA A O 1
ATOM 927 N N . THR A 1 119 ? 11.991 -7.039 -17.162 1.00 89.88 119 THR A N 1
ATOM 928 C CA . THR A 1 119 ? 13.108 -7.643 -17.910 1.00 89.88 119 THR A CA 1
ATOM 929 C C . THR A 1 119 ? 12.753 -7.909 -19.369 1.00 89.88 119 THR A C 1
ATOM 931 O O . THR A 1 119 ? 13.514 -7.553 -20.266 1.00 89.88 119 THR A O 1
ATOM 934 N N . GLU A 1 120 ? 11.586 -8.505 -19.621 1.00 91.31 120 GLU A N 1
ATOM 935 C CA . GLU A 1 120 ? 11.114 -8.803 -20.974 1.00 91.31 120 GLU A CA 1
ATOM 936 C C . GLU A 1 120 ? 10.805 -7.510 -21.734 1.00 91.31 120 GLU A C 1
ATOM 938 O O . GLU A 1 120 ? 11.195 -7.367 -22.894 1.00 91.31 120 GLU A O 1
ATOM 943 N N . HIS A 1 121 ? 10.158 -6.544 -21.074 1.00 94.44 121 HIS A N 1
ATOM 944 C CA . HIS A 1 121 ? 9.858 -5.242 -21.661 1.00 94.44 121 HIS A CA 1
ATOM 945 C C . HIS A 1 121 ? 11.136 -4.531 -22.121 1.00 94.44 121 HIS A C 1
ATOM 947 O O . HIS A 1 121 ? 11.241 -4.149 -23.286 1.00 94.44 121 HIS A O 1
ATOM 953 N N . PHE A 1 122 ? 12.129 -4.392 -21.238 1.00 91.19 122 PHE A N 1
ATOM 954 C CA . PHE A 1 122 ? 13.381 -3.706 -21.552 1.00 91.19 122 PHE A CA 1
ATOM 955 C C . PHE A 1 122 ? 14.225 -4.458 -22.578 1.00 91.19 122 PHE A C 1
ATOM 957 O O . PHE A 1 122 ? 14.785 -3.815 -23.460 1.00 91.19 122 PHE A O 1
ATOM 964 N N . THR A 1 123 ? 14.245 -5.793 -22.532 1.00 89.69 123 THR A N 1
ATOM 965 C CA . THR A 1 123 ? 14.899 -6.622 -23.559 1.00 89.69 123 THR A CA 1
ATOM 966 C C . THR A 1 123 ? 14.249 -6.428 -24.930 1.00 89.69 123 THR A C 1
ATOM 968 O O . THR A 1 123 ? 14.931 -6.307 -25.946 1.00 89.69 123 THR A O 1
ATOM 971 N N . SER A 1 124 ? 12.916 -6.381 -24.993 1.00 89.94 124 SER A N 1
ATOM 972 C CA . SER A 1 124 ? 12.202 -6.141 -26.248 1.00 89.94 124 SER A CA 1
ATOM 973 C C . SER A 1 124 ? 12.411 -4.714 -26.752 1.00 89.94 124 SER A C 1
ATOM 975 O O . SER A 1 124 ? 12.581 -4.508 -27.953 1.00 89.94 124 SER A O 1
ATOM 977 N N . TRP A 1 125 ? 12.379 -3.727 -25.856 1.00 92.88 125 TRP A N 1
ATOM 978 C CA . TRP A 1 125 ? 12.547 -2.323 -26.207 1.00 92.88 125 TRP A CA 1
ATOM 979 C C . TRP A 1 125 ? 13.965 -2.036 -26.697 1.00 92.88 125 TRP A C 1
ATOM 981 O O . TRP A 1 125 ? 14.108 -1.435 -27.757 1.00 92.88 125 TRP A O 1
ATOM 991 N N . SER A 1 126 ? 15.002 -2.518 -26.004 1.00 90.25 126 SER A N 1
ATOM 992 C CA . SER A 1 126 ? 16.405 -2.276 -26.370 1.00 90.25 126 SER A CA 1
ATOM 993 C C . SER A 1 126 ? 16.775 -2.821 -27.749 1.00 90.25 126 SER A C 1
ATOM 995 O O . SER A 1 126 ? 17.675 -2.295 -28.394 1.00 90.25 126 SER A O 1
ATOM 997 N N . ASN A 1 127 ? 16.070 -3.857 -28.211 1.00 88.25 127 ASN A N 1
ATOM 998 C CA . ASN A 1 127 ? 16.239 -4.444 -29.540 1.00 88.25 127 ASN A CA 1
ATOM 999 C C . ASN A 1 127 ? 15.404 -3.748 -30.632 1.00 88.25 127 ASN A C 1
ATOM 1001 O O . ASN A 1 127 ? 15.498 -4.113 -31.803 1.00 88.25 127 ASN A O 1
ATOM 1005 N N . SER A 1 128 ? 14.575 -2.765 -30.275 1.00 89.94 128 SER A N 1
ATOM 1006 C CA . SER A 1 128 ? 13.776 -2.001 -31.235 1.00 89.94 128 SER A CA 1
ATOM 1007 C C . SER A 1 128 ? 14.588 -0.891 -31.904 1.00 89.94 128 SER A C 1
ATOM 1009 O O . SER A 1 128 ? 15.532 -0.348 -31.331 1.00 89.94 128 SER A O 1
ATOM 1011 N N . GLU A 1 129 ? 14.171 -0.489 -33.107 1.00 89.94 129 GLU A N 1
ATOM 1012 C CA . GLU A 1 129 ? 14.756 0.668 -33.798 1.00 89.94 129 GLU A CA 1
ATOM 1013 C C . GLU A 1 129 ? 14.602 1.959 -32.987 1.00 89.94 129 GLU A C 1
ATOM 1015 O O . GLU A 1 129 ? 15.516 2.777 -32.954 1.00 89.94 129 GLU A O 1
ATOM 1020 N N . VAL A 1 130 ? 13.486 2.103 -32.265 1.00 86.88 130 VAL A N 1
ATOM 1021 C CA . VAL A 1 130 ? 13.200 3.285 -31.444 1.00 86.88 130 VAL A CA 1
ATOM 1022 C C . VAL A 1 130 ? 14.255 3.461 -30.356 1.00 86.88 130 VAL A C 1
ATOM 1024 O O . VAL A 1 130 ? 14.723 4.573 -30.147 1.00 86.88 130 VAL A O 1
ATOM 1027 N N . ALA A 1 131 ? 14.680 2.388 -29.683 1.00 88.94 131 ALA A N 1
ATOM 1028 C CA . ALA A 1 131 ? 15.632 2.490 -28.575 1.00 88.94 131 ALA A CA 1
ATOM 1029 C C . ALA A 1 131 ? 17.013 3.021 -28.988 1.00 88.94 131 ALA A C 1
ATOM 1031 O O . ALA A 1 131 ? 17.707 3.610 -28.155 1.00 88.94 131 ALA A O 1
ATOM 1032 N N . LYS A 1 132 ? 17.402 2.892 -30.263 1.00 86.69 132 LYS A N 1
ATOM 1033 C CA . LYS A 1 132 ? 18.691 3.394 -30.771 1.00 86.69 132 LYS A CA 1
ATOM 1034 C C . LYS A 1 132 ? 18.836 4.908 -30.613 1.00 86.69 132 LYS A C 1
ATOM 1036 O O . LYS A 1 132 ? 19.936 5.393 -30.357 1.00 86.69 132 LYS A O 1
ATOM 1041 N N . ASP A 1 133 ? 17.732 5.649 -30.685 1.00 88.31 133 ASP A N 1
ATOM 1042 C CA . ASP A 1 133 ? 17.742 7.102 -30.495 1.00 88.31 133 ASP A CA 1
ATOM 1043 C C . ASP A 1 133 ? 17.931 7.500 -29.023 1.00 88.31 133 ASP A C 1
ATOM 1045 O O . ASP A 1 133 ? 18.432 8.590 -28.724 1.00 88.31 133 ASP A O 1
ATOM 1049 N N . TYR A 1 134 ? 17.606 6.599 -28.094 1.00 90.81 134 TYR A N 1
ATOM 1050 C CA . TYR A 1 134 ? 17.650 6.838 -26.652 1.00 90.81 134 TYR A CA 1
ATOM 1051 C C . TYR A 1 134 ? 18.940 6.343 -26.006 1.00 90.81 134 TYR A C 1
ATOM 1053 O O . TYR A 1 134 ? 19.400 6.945 -25.038 1.00 90.81 134 TYR A O 1
ATOM 1061 N N . VAL A 1 135 ? 19.528 5.265 -26.519 1.00 89.50 135 VAL A N 1
ATOM 1062 C CA . VAL A 1 135 ? 20.708 4.615 -25.941 1.00 89.50 135 VAL A CA 1
ATOM 1063 C C . VAL A 1 135 ? 21.997 5.276 -26.433 1.00 89.50 135 VAL A C 1
ATOM 1065 O O . VAL A 1 135 ? 22.136 5.652 -27.598 1.00 89.50 135 VAL A O 1
ATOM 1068 N N . VAL A 1 136 ? 22.963 5.457 -25.533 1.00 83.19 136 VAL A N 1
ATOM 1069 C CA . VAL A 1 136 ? 24.313 5.895 -25.901 1.00 83.19 136 VAL A CA 1
ATOM 1070 C C . VAL A 1 136 ? 25.030 4.736 -26.592 1.00 83.19 136 VAL A C 1
ATOM 1072 O O . VAL A 1 136 ? 25.180 3.662 -26.009 1.00 83.19 136 VAL A O 1
ATOM 1075 N N . ALA A 1 137 ? 25.499 4.958 -27.824 1.00 73.00 137 ALA A N 1
ATOM 1076 C CA . ALA A 1 137 ? 26.320 3.978 -28.527 1.00 73.00 137 ALA A CA 1
ATOM 1077 C C . ALA A 1 137 ? 27.539 3.599 -27.663 1.00 73.00 137 ALA A C 1
ATOM 1079 O O . ALA A 1 137 ? 28.140 4.486 -27.047 1.00 73.00 137 ALA A O 1
ATOM 1080 N N . PRO A 1 138 ? 27.931 2.313 -27.605 1.00 68.25 138 PRO A N 1
ATOM 1081 C CA . PRO A 1 138 ? 29.165 1.924 -26.941 1.00 68.25 138 PRO A CA 1
ATOM 1082 C C . PRO A 1 138 ? 30.310 2.774 -27.488 1.00 68.25 138 PRO A C 1
ATOM 1084 O O . PRO A 1 138 ? 30.451 2.902 -28.704 1.00 68.25 138 PRO A O 1
ATOM 1087 N N . SER A 1 139 ? 31.102 3.381 -26.604 1.00 58.97 139 SER A N 1
ATOM 1088 C CA . SER A 1 139 ? 32.272 4.160 -26.995 1.00 58.97 139 SER A CA 1
ATOM 1089 C C . SER A 1 139 ? 33.228 3.246 -27.763 1.00 58.97 139 SER A C 1
ATOM 1091 O O . SER A 1 139 ? 34.009 2.515 -27.158 1.00 58.97 139 SER A O 1
ATOM 1093 N N . SER A 1 140 ? 33.156 3.238 -29.092 1.00 49.38 140 SER A N 1
ATOM 1094 C CA . SER A 1 140 ? 34.106 2.521 -29.931 1.00 49.38 140 SER A CA 1
ATOM 1095 C C . SER A 1 140 ? 35.440 3.263 -29.852 1.00 49.38 140 SER A C 1
ATOM 1097 O O . SER A 1 140 ? 35.658 4.243 -30.570 1.00 49.38 140 SER A O 1
ATOM 1099 N N . SER A 1 141 ? 36.324 2.855 -28.939 1.00 46.94 141 SER A N 1
ATOM 1100 C CA . SER A 1 141 ? 37.703 3.329 -28.948 1.00 46.94 141 SER A CA 1
ATOM 1101 C C . SER A 1 141 ? 38.474 2.584 -30.041 1.00 46.94 141 SER A C 1
ATOM 1103 O O . SER A 1 141 ? 38.841 1.424 -29.899 1.00 46.94 141 SER A O 1
ATOM 1105 N N . GLY A 1 142 ? 38.724 3.281 -31.151 1.00 43.38 142 GLY A N 1
ATOM 1106 C CA . GLY A 1 142 ? 39.753 2.903 -32.121 1.00 43.38 142 GLY A CA 1
ATOM 1107 C C . GLY A 1 142 ? 39.251 2.460 -33.497 1.00 43.38 142 GLY A C 1
ATOM 1108 O O . GLY A 1 142 ? 38.889 1.312 -33.692 1.00 43.38 142 GLY A O 1
ATOM 1109 N N . GLY A 1 143 ? 39.354 3.384 -34.458 1.00 48.50 143 GLY A N 1
ATOM 1110 C CA . GLY A 1 143 ? 40.061 3.159 -35.724 1.00 48.50 143 GLY A CA 1
ATOM 1111 C C . GLY A 1 143 ? 39.432 2.267 -36.799 1.00 48.50 143 GLY A C 1
ATOM 1112 O O . GLY A 1 143 ? 39.523 1.054 -36.721 1.00 48.50 143 GLY A O 1
ATOM 1113 N N . GLY A 1 144 ? 39.021 2.906 -37.901 1.00 46.91 144 GLY A N 1
ATOM 1114 C CA . GLY A 1 144 ? 39.118 2.338 -39.254 1.00 46.91 144 GLY A CA 1
ATOM 1115 C C . GLY A 1 144 ? 38.037 1.325 -39.634 1.00 46.91 144 GLY A C 1
ATOM 1116 O O . GLY A 1 144 ? 37.775 0.361 -38.931 1.00 46.91 144 GLY A O 1
ATOM 1117 N N . GLY A 1 145 ? 37.387 1.563 -40.771 1.00 54.22 145 GLY A N 1
ATOM 1118 C CA . GLY A 1 145 ? 36.241 0.777 -41.208 1.00 54.22 145 GLY A CA 1
ATOM 1119 C C . GLY A 1 145 ? 36.545 -0.682 -41.543 1.00 54.22 145 GLY A C 1
ATOM 1120 O O . GLY A 1 145 ? 37.613 -1.011 -42.038 1.00 54.22 145 GLY A O 1
ATOM 1121 N N . GLN A 1 146 ? 35.527 -1.519 -41.370 1.00 38.75 146 GLN A N 1
ATOM 1122 C CA . GLN A 1 146 ? 35.203 -2.633 -42.255 1.00 38.75 146 GLN A CA 1
ATOM 1123 C C . GLN A 1 146 ? 33.735 -2.978 -41.981 1.00 38.75 146 GLN A C 1
ATOM 1125 O O . GLN A 1 146 ? 33.358 -3.268 -40.847 1.00 38.75 146 GLN A O 1
ATOM 1130 N N . GLY A 1 147 ? 32.884 -2.878 -43.002 1.00 51.09 147 GLY A N 1
ATOM 1131 C CA . GLY A 1 147 ? 31.488 -3.278 -42.890 1.00 51.09 147 GLY A CA 1
ATOM 1132 C C . GLY A 1 147 ? 31.363 -4.769 -42.588 1.00 51.09 147 GLY A C 1
ATOM 1133 O O . GLY A 1 147 ? 32.021 -5.590 -43.217 1.00 51.09 147 GLY A O 1
ATOM 1134 N N . SER A 1 148 ? 30.488 -5.106 -41.648 1.00 36.28 148 SER A N 1
ATOM 1135 C CA . SER A 1 148 ? 29.789 -6.387 -41.582 1.00 36.28 148 SER A CA 1
ATOM 1136 C C . SER A 1 148 ? 28.656 -6.240 -40.577 1.00 36.28 148 SER A C 1
ATOM 1138 O O . SER A 1 148 ? 28.879 -5.796 -39.453 1.00 36.28 148 SER A O 1
ATOM 1140 N N . GLY A 1 149 ? 27.438 -6.596 -40.987 1.00 46.09 149 GLY A N 1
ATOM 1141 C CA . GLY A 1 149 ? 26.306 -6.720 -40.078 1.00 46.09 149 GLY A CA 1
ATOM 1142 C C . GLY A 1 149 ? 26.649 -7.681 -38.940 1.00 46.09 149 GLY A C 1
ATOM 1143 O O . GLY A 1 149 ? 27.240 -8.737 -39.163 1.00 46.09 149 GLY A O 1
ATOM 1144 N N . GLY A 1 150 ? 26.311 -7.286 -37.721 1.00 34.50 150 GLY A N 1
ATOM 1145 C CA . GLY A 1 150 ? 26.600 -8.059 -36.524 1.00 34.50 150 GLY A CA 1
ATOM 1146 C C . GLY A 1 150 ? 25.985 -7.384 -35.313 1.00 34.50 150 GLY A C 1
ATOM 1147 O O . GLY A 1 150 ? 26.563 -6.454 -34.767 1.00 34.50 150 GLY A O 1
ATOM 1148 N N . THR A 1 151 ? 24.774 -7.822 -34.976 1.00 41.72 151 THR A N 1
ATOM 1149 C CA . THR A 1 151 ? 24.194 -7.899 -33.627 1.00 41.72 151 THR A CA 1
ATOM 1150 C C . THR A 1 151 ? 24.752 -6.900 -32.606 1.00 41.72 151 THR A C 1
ATOM 1152 O O . THR A 1 151 ? 25.486 -7.260 -31.695 1.00 41.72 151 THR A O 1
ATOM 1155 N N . GLY A 1 152 ? 24.375 -5.629 -32.744 1.00 35.22 152 GLY A N 1
ATOM 1156 C CA . GLY A 1 152 ? 24.610 -4.593 -31.737 1.00 35.22 152 GLY A CA 1
ATOM 1157 C C . GLY A 1 152 ? 23.501 -4.565 -30.688 1.00 35.22 152 GLY A C 1
ATOM 1158 O O . GLY A 1 152 ? 22.911 -3.515 -30.460 1.00 35.22 152 GLY A O 1
ATOM 1159 N N . GLY A 1 153 ? 23.166 -5.718 -30.108 1.00 39.34 153 GLY A N 1
ATOM 1160 C CA . GLY A 1 153 ? 22.436 -5.762 -28.847 1.00 39.34 153 GLY A CA 1
ATOM 1161 C C . GLY A 1 153 ? 23.486 -5.632 -27.759 1.00 39.34 153 GLY A C 1
ATOM 1162 O O . GLY A 1 153 ? 24.345 -6.502 -27.656 1.00 39.34 153 GLY A O 1
ATOM 1163 N N . GLY A 1 154 ? 23.493 -4.521 -27.022 1.00 41.06 154 GLY A N 1
ATOM 1164 C CA . GLY A 1 154 ? 24.388 -4.385 -25.879 1.00 41.06 154 GLY A CA 1
ATOM 1165 C C . GLY A 1 154 ? 24.235 -5.606 -24.977 1.00 41.06 154 GLY A C 1
ATOM 1166 O O . GLY A 1 154 ? 23.104 -6.003 -24.699 1.00 41.06 154 GLY A O 1
ATOM 1167 N N . ASP A 1 155 ? 25.357 -6.193 -24.557 1.00 42.38 155 ASP A N 1
ATOM 1168 C CA . ASP A 1 155 ? 25.431 -7.224 -23.518 1.00 42.38 155 ASP A CA 1
ATOM 1169 C C . ASP A 1 155 ? 24.922 -6.642 -22.187 1.00 42.38 155 ASP A C 1
ATOM 1171 O O . ASP A 1 155 ? 25.672 -6.376 -21.246 1.00 42.38 155 ASP A O 1
ATOM 1175 N N . ALA A 1 156 ? 23.624 -6.368 -22.113 1.00 50.69 156 ALA A N 1
ATOM 1176 C CA . ALA A 1 156 ? 22.935 -6.105 -20.876 1.00 50.69 156 ALA A CA 1
ATOM 1177 C C . ALA A 1 156 ? 22.813 -7.464 -20.193 1.00 50.69 156 ALA A C 1
ATOM 1179 O O . ALA A 1 156 ? 22.027 -8.329 -20.579 1.00 50.69 156 ALA A O 1
ATOM 1180 N N . ASN A 1 157 ? 23.696 -7.681 -19.226 1.00 45.78 157 ASN A N 1
ATOM 1181 C CA . ASN A 1 157 ? 23.834 -8.934 -18.504 1.00 45.78 157 ASN A CA 1
ATOM 1182 C C . ASN A 1 157 ? 22.667 -9.074 -17.502 1.00 45.78 157 ASN A C 1
ATOM 1184 O O . ASN A 1 157 ? 22.839 -8.965 -16.287 1.00 45.78 157 ASN A O 1
ATOM 1188 N N . PHE A 1 158 ? 21.449 -9.255 -18.026 1.00 52.56 158 PHE A N 1
ATOM 1189 C CA . PHE A 1 158 ? 20.196 -9.317 -17.267 1.00 52.56 158 PHE A CA 1
ATOM 1190 C C . PHE A 1 158 ? 20.108 -10.548 -16.349 1.00 52.56 158 PHE A C 1
ATOM 1192 O O . PHE A 1 158 ? 19.304 -10.563 -15.418 1.00 52.56 158 PHE A O 1
ATOM 1199 N N . GLU A 1 159 ? 20.970 -11.556 -16.534 1.00 48.31 159 GLU A N 1
ATOM 1200 C CA . GLU A 1 159 ? 21.058 -12.723 -15.644 1.00 48.31 159 GLU A CA 1
ATOM 1201 C C . GLU A 1 159 ? 21.435 -12.339 -14.204 1.00 48.31 159 GLU A C 1
ATOM 1203 O O . GLU A 1 159 ? 20.985 -12.983 -13.256 1.00 48.31 159 GLU A O 1
ATOM 1208 N N . LYS A 1 160 ? 22.176 -11.237 -14.008 1.00 46.12 160 LYS A N 1
ATOM 1209 C CA . LYS A 1 160 ? 22.513 -10.726 -12.669 1.00 46.12 160 LYS A CA 1
ATOM 1210 C C . LYS A 1 160 ? 21.354 -9.968 -12.001 1.00 46.12 160 LYS A C 1
ATOM 1212 O O . LYS A 1 160 ? 21.381 -9.772 -10.789 1.00 46.12 160 LYS A O 1
ATOM 1217 N N . LEU A 1 161 ? 20.328 -9.578 -12.766 1.00 46.03 161 LEU A N 1
ATOM 1218 C CA . LEU A 1 161 ? 19.100 -8.963 -12.247 1.00 46.03 161 LEU A CA 1
ATOM 1219 C C . LEU A 1 161 ? 18.064 -9.996 -11.783 1.00 46.03 161 LEU A C 1
ATOM 1221 O O . LEU A 1 161 ? 17.235 -9.667 -10.938 1.00 46.03 161 LEU A O 1
ATOM 1225 N N . ASN A 1 162 ? 18.129 -11.241 -12.272 1.00 43.94 162 ASN A N 1
ATOM 1226 C CA . ASN A 1 162 ? 17.239 -12.321 -11.826 1.00 43.94 162 ASN A CA 1
ATOM 1227 C C . ASN A 1 162 ? 17.492 -12.750 -10.371 1.00 43.94 162 ASN A C 1
ATOM 1229 O O . ASN A 1 162 ? 16.601 -13.320 -9.741 1.00 43.94 162 ASN A O 1
ATOM 1233 N N . SER A 1 163 ? 18.651 -12.425 -9.780 1.00 45.91 163 SER A N 1
ATOM 1234 C CA . SER A 1 163 ? 18.821 -12.478 -8.323 1.00 45.91 163 SER A CA 1
ATOM 1235 C C . SER A 1 163 ? 18.165 -11.253 -7.668 1.00 45.91 163 SER A C 1
ATOM 1237 O O . SER A 1 163 ? 18.823 -10.411 -7.053 1.00 45.91 163 SER A O 1
ATOM 1239 N N . LEU A 1 164 ? 16.836 -11.167 -7.780 1.00 49.22 164 LEU A N 1
ATOM 1240 C CA . LEU A 1 164 ? 15.960 -10.224 -7.067 1.00 49.22 164 LEU A CA 1
ATOM 1241 C C . LEU A 1 164 ? 16.055 -10.357 -5.530 1.00 49.22 164 LEU A C 1
ATOM 1243 O O . LEU A 1 164 ? 15.524 -9.524 -4.798 1.00 49.22 164 LEU A O 1
ATOM 1247 N N . THR A 1 165 ? 16.817 -11.334 -5.029 1.00 48.72 165 THR A N 1
ATOM 1248 C CA . THR A 1 165 ? 17.304 -11.402 -3.646 1.00 48.72 165 THR A CA 1
ATOM 1249 C C . THR A 1 165 ? 18.179 -10.208 -3.252 1.00 48.72 165 THR A C 1
ATOM 1251 O O . THR A 1 165 ? 18.179 -9.841 -2.082 1.00 48.72 165 THR A O 1
ATOM 1254 N N . GLY A 1 166 ? 18.871 -9.546 -4.188 1.00 42.53 166 GLY A N 1
ATOM 1255 C CA . GLY A 1 166 ? 19.708 -8.376 -3.880 1.00 42.53 166 GLY A CA 1
ATOM 1256 C C . GLY A 1 166 ? 18.916 -7.108 -3.527 1.00 42.53 166 GLY A C 1
ATOM 1257 O O . GLY A 1 166 ? 19.307 -6.368 -2.627 1.00 42.53 166 GLY A O 1
ATOM 1258 N N . ILE A 1 167 ? 17.772 -6.873 -4.182 1.00 48.41 167 ILE A N 1
ATOM 1259 C CA . ILE A 1 167 ? 16.900 -5.716 -3.897 1.00 48.41 167 ILE A CA 1
ATOM 1260 C C . ILE A 1 167 ? 16.066 -5.977 -2.631 1.00 48.41 167 ILE A C 1
ATOM 1262 O O . ILE A 1 167 ? 15.955 -5.093 -1.785 1.00 48.41 167 ILE A O 1
ATOM 1266 N N . ALA A 1 168 ? 15.590 -7.212 -2.429 1.00 46.09 168 ALA A N 1
ATOM 1267 C CA . ALA A 1 168 ? 14.916 -7.617 -1.191 1.00 46.09 168 ALA A CA 1
ATOM 1268 C C . ALA A 1 168 ? 15.842 -7.560 0.047 1.00 46.09 168 ALA A C 1
ATOM 1270 O O . ALA A 1 168 ? 15.411 -7.177 1.134 1.00 46.09 168 ALA A O 1
ATOM 1271 N N . GLN A 1 169 ? 17.135 -7.884 -0.104 1.00 43.25 169 GLN A N 1
ATOM 1272 C CA . GLN A 1 169 ? 18.128 -7.733 0.971 1.00 43.25 169 GLN A CA 1
ATOM 1273 C C . GLN A 1 169 ? 18.426 -6.265 1.307 1.00 43.25 169 GLN A C 1
ATOM 1275 O O . GLN A 1 169 ? 18.684 -5.948 2.471 1.00 43.25 169 GLN A O 1
ATOM 1280 N N . LEU A 1 170 ? 18.362 -5.362 0.321 1.00 44.00 170 LEU A N 1
ATOM 1281 C CA . LEU A 1 170 ? 18.489 -3.923 0.559 1.00 44.00 170 LEU A CA 1
ATOM 1282 C C . LEU A 1 170 ? 17.286 -3.363 1.334 1.00 44.00 170 LEU A C 1
ATOM 1284 O O . LEU A 1 170 ? 17.494 -2.540 2.225 1.00 44.00 170 LEU A O 1
ATOM 1288 N N . ASP A 1 171 ? 16.071 -3.858 1.080 1.00 47.34 171 ASP A N 1
ATOM 1289 C CA . ASP A 1 171 ? 14.863 -3.444 1.813 1.00 47.34 171 ASP A CA 1
ATOM 1290 C C . ASP A 1 171 ? 14.915 -3.855 3.295 1.00 47.34 171 ASP A C 1
ATOM 1292 O O . ASP A 1 171 ? 14.635 -3.034 4.171 1.00 47.34 171 ASP A O 1
ATOM 1296 N N . TYR A 1 172 ? 15.388 -5.069 3.613 1.00 48.03 172 TYR A N 1
ATOM 1297 C CA . TYR A 1 172 ? 15.601 -5.480 5.011 1.00 48.03 172 TYR A CA 1
ATOM 1298 C C . TYR A 1 172 ? 16.678 -4.630 5.713 1.00 48.03 172 TYR A C 1
ATOM 1300 O O . TYR A 1 172 ? 16.525 -4.232 6.870 1.00 48.03 172 TYR A O 1
ATOM 1308 N N . ALA A 1 173 ? 17.774 -4.311 5.018 1.00 45.25 173 ALA A N 1
ATOM 1309 C CA . ALA A 1 173 ? 18.878 -3.542 5.589 1.00 45.25 173 ALA A CA 1
ATOM 1310 C C . ALA A 1 173 ? 18.560 -2.044 5.779 1.00 45.25 173 ALA A C 1
ATOM 1312 O O . ALA A 1 173 ? 19.145 -1.407 6.661 1.00 45.25 173 ALA A O 1
ATOM 1313 N N . TYR A 1 174 ? 17.662 -1.470 4.970 1.00 44.06 174 TYR A N 1
ATOM 1314 C CA . TYR A 1 174 ? 17.269 -0.060 5.062 1.00 44.06 174 TYR A CA 1
ATOM 1315 C C . TYR A 1 174 ? 16.231 0.182 6.171 1.00 44.06 174 TYR A C 1
ATOM 1317 O O . TYR A 1 174 ? 16.408 1.094 6.984 1.00 44.06 174 TYR A O 1
ATOM 1325 N N . GLU A 1 175 ? 15.221 -0.686 6.296 1.00 51.97 175 GLU A N 1
ATOM 1326 C CA . GLU A 1 175 ? 14.203 -0.605 7.359 1.00 51.97 175 GLU A CA 1
ATOM 1327 C C . GLU A 1 175 ? 14.801 -0.798 8.766 1.00 51.97 175 GLU A C 1
ATOM 1329 O O . GLU A 1 175 ? 14.459 -0.079 9.709 1.00 51.97 175 GLU A O 1
ATOM 1334 N N . MET A 1 176 ? 15.796 -1.681 8.911 1.00 49.31 176 MET A N 1
ATOM 1335 C CA . MET A 1 176 ? 16.499 -1.886 10.187 1.00 49.31 176 MET A CA 1
ATOM 1336 C C . MET A 1 176 ? 17.302 -0.657 10.647 1.00 49.31 176 MET A C 1
ATOM 1338 O O . MET A 1 176 ? 17.456 -0.443 11.847 1.00 49.31 176 MET A O 1
ATOM 1342 N N . LYS A 1 177 ? 17.800 0.179 9.724 1.00 50.38 177 LYS A N 1
ATOM 1343 C CA . LYS A 1 177 ? 18.564 1.395 10.069 1.00 50.38 177 LYS A CA 1
ATOM 1344 C C . LYS A 1 177 ? 17.675 2.587 10.415 1.00 50.38 177 LYS A C 1
ATOM 1346 O O . LYS A 1 177 ? 18.112 3.467 11.154 1.00 50.38 177 LYS A O 1
ATOM 1351 N N . LYS A 1 178 ? 16.448 2.630 9.891 1.00 44.72 178 LYS A N 1
ATOM 1352 C CA . LYS A 1 178 ? 15.481 3.700 10.173 1.00 44.72 178 LYS A CA 1
ATOM 1353 C C . LYS A 1 178 ? 14.848 3.553 11.559 1.00 44.72 178 LYS A C 1
ATOM 1355 O O . LYS A 1 178 ? 14.633 4.558 12.219 1.00 44.72 178 LYS A O 1
ATOM 1360 N N . ASN A 1 179 ? 14.651 2.320 12.029 1.00 49.16 179 ASN A N 1
ATOM 1361 C CA . ASN A 1 179 ? 14.090 2.023 13.355 1.00 49.16 179 ASN A CA 1
ATOM 1362 C C . ASN A 1 179 ? 15.123 2.052 14.505 1.00 49.16 179 ASN A C 1
ATOM 1364 O O . ASN A 1 179 ? 14.793 1.699 15.634 1.00 49.16 179 ASN A O 1
ATOM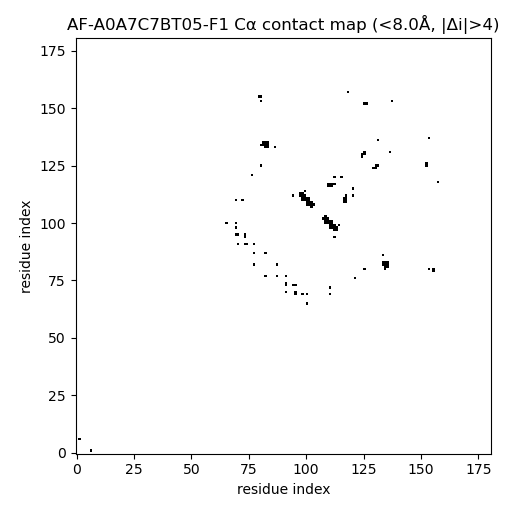 1368 N N . GLN A 1 180 ? 16.374 2.442 14.228 1.00 47.78 180 GLN A N 1
ATOM 1369 C CA . GLN A 1 180 ? 17.465 2.553 15.211 1.00 47.78 180 GLN A CA 1
ATOM 1370 C C . GLN A 1 180 ? 17.897 4.005 15.499 1.00 47.78 180 GLN A C 1
ATOM 1372 O O . GLN A 1 180 ? 18.903 4.217 16.177 1.00 47.78 180 GLN A O 1
ATOM 1377 N N . LYS A 1 181 ? 17.165 5.004 14.995 1.00 39.62 181 LYS A N 1
ATOM 1378 C CA . LYS A 1 181 ? 17.339 6.425 15.332 1.00 39.62 181 LYS A CA 1
ATOM 1379 C C . LYS A 1 181 ? 16.067 6.973 15.952 1.00 39.62 181 LYS A C 1
ATOM 1381 O O . LYS A 1 181 ? 16.210 7.849 16.828 1.00 39.62 181 LYS A O 1
#

Foldseek 3Di:
DDDPVVVVVVVVVVVVVVVVVVVVVVVVVVVVVVVVVVVVVVVVVVVVVVVVVVVVVVVVVVVVVVLVVLLVLLVVLCVLQQFPPVCSVVVSVVQSVQWDWDADPVRDIFIDGVNHTPLVVSQVLLPDPVCVVGGDQPPPPDDDDDDDDDDPRPPSVCVVVVCVVVVVVVVVVVVVVVVVD